Protein AF-A0A2K3JQ70-F1 (afdb_monomer_lite)

Secondary structure (DSSP, 8-state):
-----PPPP--THHHHHHHHHHHHHHHHHHHHHHS-----GGGGTT-EEES--TTTS-TT-----EE----SEETTEE--PPPEEE-HHHHHHHHHHHHHHHHS---EE--TT---TT--EES-HHHHS-----EEEBPTTSSBPHHHHHHHHHHHHHHHHS--S----TT--S----TTS--HHHHHH----------PPPP---HHHHHHHHHHTT-SS----TTS-HHHHHHHHHHHHHHHHHHHH--

Radius of gyration: 39.15 Å; chains: 1; bounding box: 96×118×85 Å

Structure (mmCIF, N/CA/C/O backbone):
data_AF-A0A2K3JQ70-F1
#
_entry.id   AF-A0A2K3JQ70-F1
#
loop_
_atom_site.group_PDB
_atom_site.id
_atom_site.type_symbol
_atom_site.label_atom_id
_atom_site.label_alt_id
_atom_site.label_comp_id
_atom_site.label_asym_id
_atom_site.label_entity_id
_atom_site.label_seq_id
_atom_site.pdbx_PDB_ins_code
_atom_site.Cartn_x
_atom_site.Cartn_y
_atom_site.Cartn_z
_atom_site.occupancy
_atom_site.B_iso_or_equiv
_atom_site.auth_seq_id
_atom_site.auth_comp_id
_atom_site.auth_asym_id
_atom_site.auth_atom_id
_atom_site.pdbx_PDB_model_num
ATOM 1 N N . MET A 1 1 ? 48.571 -71.371 7.520 1.00 39.00 1 MET A N 1
ATOM 2 C CA . MET A 1 1 ? 47.401 -70.613 8.018 1.00 39.00 1 MET A CA 1
ATOM 3 C C . MET A 1 1 ? 47.780 -69.135 8.059 1.00 39.00 1 MET A C 1
ATOM 5 O O . MET A 1 1 ? 48.687 -68.791 8.800 1.00 39.00 1 MET A O 1
ATOM 9 N N . LYS A 1 2 ? 47.193 -68.281 7.210 1.00 41.62 2 LYS A N 1
ATOM 10 C CA . LYS A 1 2 ? 47.457 -66.829 7.187 1.00 41.62 2 LYS A CA 1
ATOM 11 C C . LYS A 1 2 ? 46.139 -66.107 7.478 1.00 41.62 2 LYS A C 1
ATOM 13 O O . LYS A 1 2 ? 45.192 -66.273 6.720 1.00 41.62 2 LYS A O 1
ATOM 18 N N . GLN A 1 3 ? 46.067 -65.371 8.586 1.00 44.81 3 GLN A N 1
ATOM 19 C CA . GLN A 1 3 ? 44.907 -64.547 8.933 1.00 44.81 3 GLN A CA 1
ATOM 20 C C . GLN A 1 3 ? 45.034 -63.174 8.263 1.00 44.81 3 GLN A C 1
ATOM 22 O O . GLN A 1 3 ? 46.013 -62.463 8.478 1.00 44.81 3 GLN A O 1
ATOM 27 N N . THR A 1 4 ? 44.048 -62.795 7.452 1.00 45.81 4 THR A N 1
ATOM 28 C CA . THR A 1 4 ? 43.927 -61.453 6.867 1.00 45.81 4 THR A CA 1
ATOM 29 C C . THR A 1 4 ? 42.988 -60.604 7.720 1.00 45.81 4 THR A C 1
ATOM 31 O O . THR A 1 4 ? 41.808 -60.913 7.862 1.00 45.81 4 THR A O 1
ATOM 34 N N . ARG A 1 5 ? 43.525 -59.526 8.295 1.00 47.47 5 ARG A N 1
ATOM 35 C CA . ARG A 1 5 ? 42.822 -58.558 9.147 1.00 47.47 5 ARG A CA 1
ATOM 36 C C . ARG A 1 5 ? 42.141 -57.510 8.255 1.00 47.47 5 ARG A C 1
ATOM 38 O O . ARG A 1 5 ? 42.822 -56.697 7.637 1.00 47.47 5 ARG A O 1
ATOM 45 N N . THR A 1 6 ? 40.813 -57.526 8.156 1.00 44.97 6 THR A N 1
ATOM 46 C CA . THR A 1 6 ? 40.045 -56.530 7.389 1.00 44.97 6 THR A CA 1
ATOM 47 C C . THR A 1 6 ? 39.917 -55.219 8.172 1.00 44.97 6 THR A C 1
ATOM 49 O O . THR A 1 6 ? 39.423 -55.205 9.301 1.00 44.97 6 THR A O 1
ATOM 52 N N . LYS A 1 7 ? 40.376 -54.111 7.571 1.00 52.94 7 LYS A N 1
ATOM 53 C CA . LYS A 1 7 ? 40.238 -52.735 8.077 1.00 52.94 7 LYS A CA 1
ATOM 54 C C . LYS A 1 7 ? 38.758 -52.339 8.157 1.00 52.94 7 LYS A C 1
ATOM 56 O O . LYS A 1 7 ? 38.050 -52.372 7.155 1.00 52.94 7 LYS A O 1
ATOM 61 N N . LYS A 1 8 ? 38.322 -51.934 9.350 1.00 49.97 8 LYS A N 1
ATOM 62 C CA . LYS A 1 8 ? 37.013 -51.328 9.629 1.00 49.97 8 LYS A CA 1
ATOM 63 C C . LYS A 1 8 ? 37.013 -49.904 9.049 1.00 49.97 8 LYS A C 1
ATOM 65 O O . LYS A 1 8 ? 37.872 -49.108 9.416 1.00 49.97 8 LYS A O 1
ATOM 70 N N . GLN A 1 9 ? 36.112 -49.617 8.111 1.00 50.56 9 GLN A N 1
ATOM 71 C CA . GLN A 1 9 ? 35.932 -48.287 7.516 1.00 50.56 9 GLN A CA 1
ATOM 72 C C . GLN A 1 9 ? 35.334 -47.336 8.564 1.00 50.56 9 GLN A C 1
ATOM 74 O O . GLN A 1 9 ? 34.314 -47.651 9.179 1.00 50.56 9 GLN A O 1
ATOM 79 N N . SER A 1 10 ? 35.997 -46.206 8.801 1.00 53.66 10 SER A N 1
ATOM 80 C CA . SER A 1 10 ? 35.610 -45.190 9.779 1.00 53.66 10 SER A CA 1
ATOM 81 C C . SER A 1 10 ? 34.563 -44.221 9.213 1.00 53.66 10 SER A C 1
ATOM 83 O O . SER A 1 10 ? 34.875 -43.364 8.396 1.00 53.66 10 SER A O 1
ATOM 85 N N . GLU A 1 11 ? 33.347 -44.389 9.723 1.00 54.50 11 GLU A N 1
ATOM 86 C CA . GLU A 1 11 ? 32.387 -43.380 10.200 1.00 54.50 11 GLU A CA 1
ATOM 87 C C . GLU A 1 11 ? 31.743 -42.317 9.263 1.00 54.50 11 GLU A C 1
ATOM 89 O O . GLU A 1 11 ? 32.431 -41.515 8.627 1.00 54.50 11 GLU A O 1
ATOM 94 N N . PRO A 1 12 ? 30.394 -42.172 9.320 1.00 56.28 12 PRO A N 1
ATOM 95 C CA . PRO A 1 12 ? 29.611 -41.126 8.641 1.00 56.28 12 PRO A CA 1
ATOM 96 C C . PRO A 1 12 ? 29.759 -39.714 9.250 1.00 56.28 12 PRO A C 1
ATOM 98 O O . PRO A 1 12 ? 29.341 -38.733 8.633 1.00 56.28 12 PRO A O 1
ATOM 101 N N . ALA A 1 13 ? 30.373 -39.580 10.431 1.00 52.75 13 ALA A N 1
ATOM 102 C CA . ALA A 1 13 ? 30.595 -38.296 11.108 1.00 52.75 13 ALA A CA 1
ATOM 103 C C . ALA A 1 13 ? 31.584 -37.377 10.354 1.00 52.75 13 ALA A C 1
ATOM 105 O O . ALA A 1 13 ? 31.462 -36.147 10.380 1.00 52.75 13 ALA A O 1
ATOM 106 N N . SER A 1 14 ? 32.528 -37.970 9.616 1.00 61.78 14 SER A N 1
ATOM 107 C CA . SER A 1 14 ? 33.482 -37.246 8.764 1.00 61.78 14 SER A CA 1
ATOM 108 C C . SER A 1 14 ? 32.787 -36.539 7.589 1.00 61.78 14 SER A C 1
ATOM 110 O O . SER A 1 14 ? 33.089 -35.388 7.276 1.00 61.78 14 SER A O 1
ATOM 112 N N . ASN A 1 15 ? 31.770 -37.174 7.002 1.00 66.06 15 ASN A N 1
ATOM 113 C CA . ASN A 1 15 ? 31.002 -36.594 5.903 1.00 66.06 15 ASN A CA 1
ATOM 114 C C . ASN A 1 15 ? 30.105 -35.444 6.377 1.00 66.06 15 ASN A C 1
ATOM 116 O O . ASN A 1 15 ? 30.094 -34.388 5.744 1.00 66.06 15 ASN A O 1
ATOM 120 N N . ILE A 1 16 ? 29.419 -35.599 7.515 1.00 68.81 16 ILE A N 1
ATOM 121 C CA . ILE A 1 16 ? 28.544 -34.552 8.072 1.00 68.81 16 ILE A CA 1
ATOM 122 C C . ILE A 1 16 ? 29.363 -33.308 8.448 1.00 68.81 16 ILE A C 1
ATOM 124 O O . ILE A 1 16 ? 29.000 -32.193 8.076 1.00 68.81 16 ILE A O 1
ATOM 128 N N . SER A 1 17 ? 30.509 -33.486 9.111 1.00 69.69 17 SER A N 1
ATOM 129 C CA . SER A 1 17 ? 31.401 -32.368 9.453 1.00 69.69 17 SER A CA 1
ATOM 130 C C . SER A 1 17 ? 31.968 -31.664 8.214 1.00 69.69 17 SER A C 1
ATOM 132 O O . SER A 1 17 ? 32.034 -30.434 8.181 1.00 69.69 17 SER A O 1
ATOM 134 N N . SER A 1 18 ? 32.304 -32.409 7.155 1.00 75.19 18 SER A N 1
ATOM 135 C CA . SER A 1 18 ? 32.752 -31.817 5.889 1.00 75.19 18 SER A CA 1
ATOM 136 C C . SER A 1 18 ? 31.661 -30.985 5.196 1.00 75.19 18 SER A C 1
ATOM 138 O O . SER A 1 18 ? 31.967 -29.944 4.611 1.00 75.19 18 SER A O 1
ATOM 140 N N . LEU A 1 19 ? 30.392 -31.398 5.309 1.00 73.62 19 LEU A N 1
ATOM 141 C CA . LEU A 1 19 ? 29.246 -30.681 4.753 1.00 73.62 19 LEU A CA 1
ATOM 142 C C . LEU A 1 19 ? 28.977 -29.383 5.525 1.00 73.62 19 LEU A C 1
ATOM 144 O O . LEU A 1 19 ? 28.842 -28.329 4.913 1.00 73.62 19 LEU A O 1
ATOM 148 N N . VAL A 1 20 ? 29.002 -29.433 6.861 1.00 79.88 20 VAL A N 1
ATOM 149 C CA . VAL A 1 20 ? 28.828 -28.253 7.729 1.00 79.88 20 VAL A CA 1
ATOM 150 C C . VAL A 1 20 ? 29.928 -27.216 7.488 1.00 79.88 20 VAL A C 1
ATOM 152 O O . VAL A 1 20 ? 29.650 -26.022 7.383 1.00 79.88 20 VAL A O 1
ATOM 155 N N . ASN A 1 21 ? 31.176 -27.664 7.328 1.00 77.62 21 ASN A N 1
ATOM 156 C CA . ASN A 1 21 ? 32.295 -26.772 7.031 1.00 77.62 21 ASN A CA 1
ATOM 157 C C . ASN A 1 21 ? 32.199 -26.161 5.623 1.00 77.62 21 ASN A C 1
ATOM 159 O O . ASN A 1 21 ? 32.554 -24.996 5.441 1.00 77.62 21 ASN A O 1
ATOM 163 N N . LYS A 1 22 ? 31.688 -26.908 4.632 1.00 78.25 22 LYS A N 1
ATOM 164 C CA . LYS A 1 22 ? 31.389 -26.36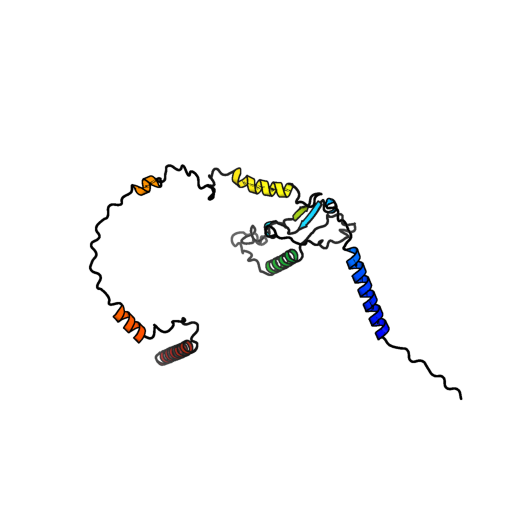5 3.296 1.00 78.25 22 LYS A CA 1
ATOM 165 C C . LYS A 1 22 ? 30.283 -25.313 3.347 1.00 78.25 22 LYS A C 1
ATOM 167 O O . LYS A 1 22 ? 30.472 -24.243 2.777 1.00 78.25 22 LYS A O 1
ATOM 172 N N . SER A 1 23 ? 29.188 -25.568 4.064 1.00 73.69 23 SER A N 1
ATOM 173 C CA . SER A 1 23 ? 28.090 -24.604 4.212 1.00 73.69 23 SER A CA 1
ATOM 174 C C . SER A 1 23 ? 28.553 -23.312 4.883 1.00 73.69 23 SER A C 1
ATOM 176 O O . SER A 1 23 ? 28.303 -22.233 4.354 1.00 73.69 23 SER A O 1
ATOM 178 N N . ARG A 1 24 ? 29.335 -23.410 5.968 1.00 76.69 24 ARG A N 1
ATOM 179 C CA . ARG A 1 24 ? 29.904 -22.237 6.655 1.00 76.69 24 ARG A CA 1
ATOM 180 C C . ARG A 1 24 ? 30.849 -21.432 5.756 1.00 76.69 24 ARG A C 1
ATOM 182 O O . ARG A 1 24 ? 30.900 -20.211 5.837 1.00 76.69 24 ARG A O 1
ATOM 189 N N . LYS A 1 25 ? 31.596 -22.103 4.873 1.00 75.00 25 LYS A N 1
ATOM 190 C CA . LYS A 1 25 ? 32.482 -21.429 3.915 1.00 75.00 25 LYS A CA 1
ATOM 191 C C . LYS A 1 25 ? 31.702 -20.670 2.837 1.00 75.00 25 LYS A C 1
ATOM 193 O O . LYS A 1 25 ? 32.123 -19.582 2.467 1.00 75.00 25 LYS A O 1
ATOM 198 N N . ILE A 1 26 ? 30.574 -21.214 2.378 1.00 64.56 26 ILE A N 1
ATOM 199 C CA . ILE A 1 26 ? 29.680 -20.545 1.418 1.00 64.56 26 ILE A CA 1
ATOM 200 C C . ILE A 1 26 ? 28.985 -19.346 2.075 1.00 64.56 26 ILE A C 1
ATOM 202 O O . ILE A 1 26 ? 28.887 -18.289 1.461 1.00 64.56 26 ILE A O 1
ATOM 206 N N . GLU A 1 27 ? 28.551 -19.482 3.329 1.00 60.25 27 GLU A N 1
ATOM 207 C CA . GLU A 1 27 ? 27.954 -18.391 4.105 1.00 60.25 27 GLU A CA 1
ATOM 208 C C . GLU A 1 27 ? 28.944 -17.236 4.307 1.00 60.25 27 GLU A C 1
ATOM 210 O O . GLU A 1 27 ? 28.646 -16.108 3.932 1.00 60.25 27 GLU A O 1
ATOM 215 N N . ASN A 1 28 ? 30.170 -17.519 4.757 1.00 61.03 28 ASN A N 1
ATOM 216 C CA . ASN A 1 28 ? 31.203 -16.489 4.920 1.00 61.03 28 ASN A CA 1
ATOM 217 C C . ASN A 1 28 ? 31.593 -15.818 3.591 1.00 61.03 28 ASN A C 1
ATOM 219 O O . ASN A 1 28 ? 31.903 -14.631 3.566 1.00 61.03 28 ASN A O 1
ATOM 223 N N . GLN A 1 29 ? 31.570 -16.559 2.478 1.00 56.00 29 GLN A N 1
ATOM 224 C CA . GLN A 1 29 ? 31.845 -16.001 1.152 1.00 56.00 29 GLN A CA 1
ATOM 225 C C . GLN A 1 29 ? 30.698 -15.110 0.648 1.00 56.00 29 GLN A C 1
ATOM 227 O O . GLN A 1 29 ? 30.957 -14.147 -0.066 1.00 56.00 29 GLN A O 1
ATOM 232 N N . ARG A 1 30 ? 29.449 -15.382 1.058 1.00 56.69 30 ARG A N 1
ATOM 233 C CA . ARG A 1 30 ? 28.303 -14.490 0.823 1.00 56.69 30 ARG A CA 1
ATOM 234 C C . ARG A 1 30 ? 28.370 -13.236 1.690 1.00 56.69 30 ARG A C 1
ATOM 236 O O . ARG A 1 30 ? 28.134 -12.159 1.166 1.00 56.69 30 ARG A O 1
ATOM 243 N N . VAL A 1 31 ? 28.746 -13.357 2.965 1.00 56.91 31 VAL A N 1
ATOM 244 C CA . VAL A 1 31 ? 28.903 -12.200 3.869 1.00 56.91 31 VAL A CA 1
ATOM 245 C C . VAL A 1 31 ? 29.983 -11.239 3.353 1.00 56.91 31 VAL A C 1
ATOM 247 O O . VAL A 1 31 ? 29.759 -10.037 3.322 1.00 56.91 31 VAL A O 1
ATOM 250 N N . LEU A 1 32 ? 31.107 -11.754 2.842 1.00 48.81 32 LEU A N 1
ATOM 251 C CA . LEU A 1 32 ? 32.178 -10.926 2.265 1.00 48.81 32 LEU A CA 1
ATOM 252 C C . LEU A 1 32 ? 31.845 -10.317 0.892 1.00 48.81 32 LEU A C 1
ATOM 254 O O . LEU A 1 32 ? 32.476 -9.343 0.498 1.00 48.81 32 LEU A O 1
ATOM 258 N N . ALA A 1 33 ? 30.877 -10.869 0.155 1.00 47.28 33 ALA A N 1
ATOM 259 C CA . ALA A 1 33 ? 30.424 -10.300 -1.117 1.00 47.28 33 ALA A CA 1
ATOM 260 C C . ALA A 1 33 ? 29.383 -9.176 -0.940 1.00 47.28 33 ALA A C 1
ATOM 262 O O . ALA A 1 33 ? 29.068 -8.494 -1.909 1.00 47.28 33 ALA A O 1
ATOM 263 N N . VAL A 1 34 ? 28.853 -8.985 0.274 1.00 46.72 34 VAL A N 1
ATOM 264 C CA . VAL A 1 34 ? 27.844 -7.957 0.591 1.00 46.72 34 VAL A CA 1
ATOM 265 C C . VAL A 1 34 ? 28.479 -6.631 1.037 1.00 46.72 34 VAL A C 1
ATOM 267 O O . VAL A 1 34 ? 27.826 -5.597 0.977 1.00 46.72 34 VAL A O 1
ATOM 270 N N . GLU A 1 35 ? 29.761 -6.609 1.415 1.00 40.78 35 GLU A N 1
ATOM 271 C CA . GLU A 1 35 ? 30.433 -5.394 1.917 1.00 40.78 35 GLU A CA 1
ATOM 272 C C . GLU A 1 35 ? 31.145 -4.550 0.837 1.00 40.78 35 GLU A C 1
ATOM 274 O O . GLU A 1 35 ? 31.937 -3.673 1.172 1.00 40.78 35 GLU A O 1
ATOM 279 N N . GLY A 1 36 ? 30.904 -4.793 -0.459 1.00 41.88 36 GLY A N 1
ATOM 280 C CA . GLY A 1 36 ? 31.734 -4.203 -1.521 1.00 41.88 36 GLY A CA 1
ATOM 281 C C . GLY A 1 36 ? 31.063 -3.902 -2.858 1.00 41.88 36 GLY A C 1
ATOM 282 O O . GLY A 1 36 ? 31.769 -3.815 -3.861 1.00 41.88 36 GLY A O 1
ATOM 283 N N . SER A 1 37 ? 29.741 -3.752 -2.918 1.00 45.94 37 SER A N 1
ATOM 284 C CA . SER A 1 37 ? 29.104 -3.114 -4.072 1.00 45.94 37 SER A CA 1
ATOM 285 C C . SER A 1 37 ? 28.773 -1.673 -3.722 1.00 45.94 37 SER A C 1
ATOM 287 O O . SER A 1 37 ? 27.793 -1.401 -3.032 1.00 45.94 37 SER A O 1
ATOM 289 N N . ASP A 1 38 ? 29.589 -0.750 -4.234 1.00 45.78 38 ASP A N 1
ATOM 290 C CA . ASP A 1 38 ? 29.196 0.642 -4.427 1.00 45.78 38 ASP A CA 1
ATOM 291 C C . ASP A 1 38 ? 27.991 0.635 -5.377 1.00 45.78 38 ASP A C 1
ATOM 293 O O . ASP A 1 38 ? 28.125 0.729 -6.598 1.00 45.78 38 ASP A O 1
ATOM 297 N N . HIS A 1 39 ? 26.795 0.420 -4.832 1.00 53.75 39 HIS A N 1
ATOM 298 C CA . HIS A 1 39 ? 25.554 0.602 -5.559 1.00 53.75 39 HIS A CA 1
ATOM 299 C C . HIS A 1 39 ? 25.455 2.093 -5.847 1.00 53.75 39 HIS A C 1
ATOM 301 O O . HIS A 1 39 ? 24.944 2.856 -5.035 1.00 53.75 39 HIS A O 1
ATOM 307 N N . THR A 1 40 ? 26.025 2.535 -6.968 1.00 55.66 40 THR A N 1
ATOM 308 C CA . THR A 1 40 ? 25.898 3.929 -7.374 1.00 55.66 40 THR A CA 1
ATOM 309 C C . THR A 1 40 ? 24.409 4.213 -7.529 1.00 55.66 40 THR A C 1
ATOM 311 O O . THR A 1 40 ? 23.730 3.475 -8.248 1.00 55.66 40 THR A O 1
ATOM 314 N N . ASP A 1 41 ? 23.913 5.259 -6.864 1.00 60.03 41 ASP A N 1
ATOM 315 C CA . ASP A 1 41 ? 22.488 5.636 -6.773 1.00 60.03 41 ASP A CA 1
ATOM 316 C C . ASP A 1 41 ? 21.771 5.726 -8.140 1.00 60.03 41 ASP A C 1
ATOM 318 O O . ASP A 1 41 ? 20.544 5.714 -8.224 1.00 60.03 41 ASP A O 1
ATOM 322 N N . HIS A 1 42 ? 22.544 5.759 -9.227 1.00 62.53 42 HIS A N 1
ATOM 323 C CA . HIS A 1 42 ? 22.110 5.745 -10.619 1.00 62.53 42 HIS A CA 1
ATOM 324 C C . HIS A 1 42 ? 21.418 4.454 -11.079 1.00 62.53 42 HIS A C 1
ATOM 326 O O . HIS A 1 42 ? 20.716 4.480 -12.087 1.00 62.53 42 HIS A O 1
ATOM 332 N N . HIS A 1 43 ? 21.577 3.330 -10.374 1.00 75.19 43 HIS A N 1
ATOM 333 C CA . HIS A 1 43 ? 20.989 2.050 -10.795 1.00 75.19 43 HIS A CA 1
ATOM 334 C C . HIS A 1 43 ? 19.506 1.879 -10.439 1.00 75.19 43 HIS A C 1
ATOM 336 O O . HIS A 1 43 ? 18.892 0.913 -10.879 1.00 75.19 43 HIS A O 1
ATOM 342 N N . LEU A 1 44 ? 18.925 2.794 -9.659 1.00 82.38 44 LEU A N 1
ATOM 343 C CA . LEU A 1 44 ? 17.527 2.708 -9.217 1.00 82.38 44 LEU A CA 1
ATOM 344 C C . LEU A 1 44 ? 16.571 3.570 -10.056 1.00 82.38 44 LEU A C 1
ATOM 346 O O . LEU A 1 44 ? 15.378 3.630 -9.759 1.00 82.38 44 LEU A O 1
ATOM 350 N N . ALA A 1 45 ? 17.081 4.231 -11.099 1.00 81.94 45 ALA A N 1
ATOM 351 C CA . ALA A 1 45 ? 16.281 5.052 -11.996 1.00 81.94 45 ALA A CA 1
ATOM 352 C C . ALA A 1 45 ? 15.159 4.226 -12.646 1.00 81.94 45 ALA A C 1
ATOM 354 O O . ALA A 1 45 ? 15.404 3.169 -13.221 1.00 81.94 45 ALA A O 1
ATOM 355 N N . GLY A 1 46 ? 13.925 4.718 -12.576 1.00 81.88 46 GLY A N 1
ATOM 356 C CA . GLY A 1 46 ? 12.750 4.089 -13.175 1.00 81.88 46 GLY A CA 1
ATOM 357 C C . GLY A 1 46 ? 12.102 2.993 -12.327 1.00 81.88 46 GLY A C 1
ATOM 358 O O . GLY A 1 46 ? 10.927 2.705 -12.550 1.00 81.88 46 GLY A O 1
ATOM 359 N N . VAL A 1 47 ? 12.799 2.437 -11.328 1.00 87.69 47 VAL A N 1
ATOM 360 C CA . VAL A 1 47 ? 12.288 1.360 -10.463 1.00 87.69 47 VAL A CA 1
ATOM 361 C C . VAL A 1 47 ? 11.001 1.798 -9.758 1.00 87.69 47 VAL A C 1
ATOM 363 O O . VAL A 1 47 ? 10.897 2.915 -9.235 1.00 87.69 47 VAL A O 1
ATOM 366 N N . LYS A 1 48 ? 9.998 0.915 -9.742 1.00 89.06 48 LYS A N 1
ATOM 367 C CA . LYS A 1 48 ? 8.685 1.195 -9.144 1.00 89.06 48 LYS A CA 1
ATOM 368 C C . LYS A 1 48 ? 8.637 0.706 -7.703 1.00 89.06 48 LYS A C 1
ATOM 370 O O . LYS A 1 48 ? 8.675 -0.489 -7.445 1.00 89.06 48 LYS A O 1
ATOM 375 N N . VAL A 1 49 ? 8.468 1.612 -6.752 1.00 87.56 49 VAL A N 1
ATOM 376 C CA . VAL A 1 49 ? 8.193 1.292 -5.352 1.00 87.56 49 VAL A CA 1
ATOM 377 C C . VAL A 1 49 ? 6.693 1.085 -5.167 1.00 87.56 49 VAL A C 1
ATOM 379 O O . VAL A 1 49 ? 5.886 2.014 -5.246 1.00 87.56 49 VAL A O 1
ATOM 382 N N . LEU A 1 50 ? 6.310 -0.155 -4.900 1.00 86.06 50 LEU A N 1
ATOM 383 C CA . LEU A 1 50 ? 4.962 -0.535 -4.522 1.00 86.06 50 LEU A CA 1
ATOM 384 C C . LEU A 1 50 ? 4.722 -0.255 -3.050 1.00 86.06 50 LEU A C 1
ATOM 386 O O . LEU A 1 50 ? 5.565 -0.510 -2.192 1.00 86.06 50 LEU A O 1
ATOM 390 N N . HIS A 1 51 ? 3.508 0.205 -2.751 1.00 77.94 51 HIS A N 1
ATOM 391 C CA . HIS A 1 51 ? 3.003 0.317 -1.382 1.00 77.94 51 HIS A CA 1
ATOM 392 C C . HIS A 1 51 ? 3.778 1.295 -0.485 1.00 77.94 51 HIS A C 1
ATOM 394 O O . HIS A 1 51 ? 3.411 1.445 0.678 1.00 77.94 51 HIS A O 1
ATOM 400 N N . GLY A 1 52 ? 4.777 1.985 -1.033 1.00 64.44 52 GLY A N 1
ATOM 401 C CA . GLY A 1 52 ? 5.533 3.057 -0.396 1.00 64.44 52 GLY A CA 1
ATOM 402 C C . GLY A 1 52 ? 4.825 4.406 -0.446 1.00 64.44 52 GLY A C 1
ATOM 403 O O . GLY A 1 52 ? 5.496 5.430 -0.389 1.00 64.44 52 GLY A O 1
ATOM 404 N N . GLY A 1 53 ? 3.491 4.422 -0.576 1.00 63.34 53 GLY A N 1
ATOM 405 C CA . GLY A 1 53 ? 2.717 5.643 -0.375 1.00 63.34 53 GLY A CA 1
ATOM 406 C C . GLY A 1 53 ? 3.099 6.261 0.971 1.00 63.34 53 GLY A C 1
ATOM 407 O O . GLY A 1 53 ? 3.224 5.544 1.970 1.00 63.34 53 GLY A O 1
ATOM 408 N N . LEU A 1 54 ? 3.306 7.579 0.981 1.00 61.09 54 LEU A N 1
ATOM 409 C CA . LEU A 1 54 ? 3.823 8.333 2.132 1.00 61.09 54 LEU A CA 1
ATOM 410 C C . LEU A 1 54 ? 3.005 8.127 3.416 1.00 61.09 54 LEU A C 1
ATOM 412 O O . LEU A 1 54 ? 3.520 8.313 4.508 1.00 61.09 54 LEU A O 1
ATOM 416 N N . ASP A 1 55 ? 1.749 7.704 3.288 1.00 64.25 55 ASP A N 1
ATOM 417 C CA . ASP A 1 55 ? 0.820 7.479 4.396 1.00 64.25 55 ASP A CA 1
ATOM 418 C C . ASP A 1 55 ? 1.234 6.327 5.333 1.00 64.25 55 ASP A C 1
ATOM 420 O O . ASP A 1 55 ? 0.953 6.352 6.529 1.00 64.25 55 ASP A O 1
ATOM 424 N N . LYS A 1 56 ? 1.925 5.299 4.816 1.00 68.38 56 LYS A N 1
ATOM 425 C CA . LYS A 1 56 ? 2.315 4.125 5.624 1.00 68.38 56 LYS A CA 1
ATOM 426 C C . LYS A 1 56 ? 3.697 4.238 6.255 1.00 68.38 56 LYS A C 1
ATOM 428 O O . LYS A 1 56 ? 3.993 3.497 7.192 1.00 68.38 56 LYS A O 1
ATOM 433 N N . VAL A 1 57 ? 4.545 5.120 5.738 1.00 68.06 57 VAL A N 1
ATOM 434 C CA . VAL A 1 57 ? 5.884 5.347 6.280 1.00 68.06 57 VAL A CA 1
ATOM 435 C C . VAL A 1 57 ? 5.795 6.554 7.198 1.00 68.06 57 VAL A C 1
ATOM 437 O O . VAL A 1 57 ? 5.624 7.675 6.734 1.00 68.06 57 VAL A O 1
ATOM 440 N N . ALA A 1 58 ? 5.884 6.323 8.509 1.00 66.00 58 ALA A N 1
ATOM 441 C CA . ALA A 1 58 ? 5.923 7.416 9.474 1.00 66.00 58 ALA A CA 1
ATOM 442 C C . ALA A 1 58 ? 7.065 8.383 9.116 1.00 66.00 58 ALA A C 1
ATOM 444 O O . ALA A 1 58 ? 8.186 7.945 8.847 1.00 66.00 58 ALA A O 1
ATOM 445 N N . GLU A 1 59 ? 6.772 9.685 9.103 1.00 69.81 59 GLU A N 1
ATOM 446 C CA . GLU A 1 59 ? 7.738 10.735 8.776 1.00 69.81 59 GLU A CA 1
ATOM 447 C C . GLU A 1 59 ? 9.010 10.574 9.631 1.00 69.81 59 GLU A C 1
ATOM 449 O O . GLU A 1 59 ? 8.956 10.580 10.861 1.00 69.81 59 GLU A O 1
ATOM 454 N N . GLY A 1 60 ? 1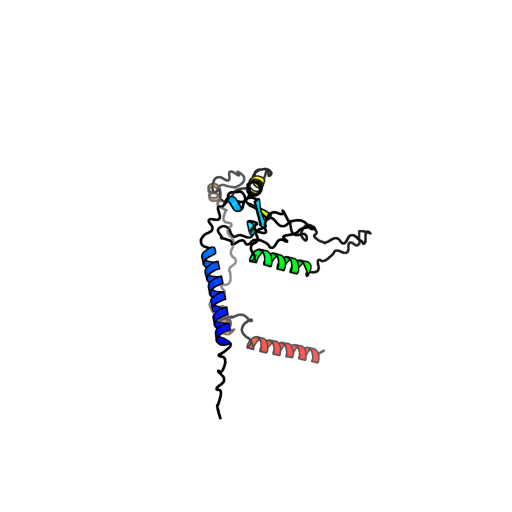0.157 10.367 8.974 1.00 70.88 60 GLY A N 1
ATOM 455 C CA . GLY A 1 60 ? 11.451 10.133 9.628 1.00 70.88 60 GLY A CA 1
ATOM 456 C C . GLY A 1 60 ? 11.817 8.665 9.898 1.00 70.88 60 GLY A C 1
ATOM 457 O O . GLY A 1 60 ? 12.898 8.403 10.425 1.00 70.88 60 GLY A O 1
ATOM 458 N N . GLY A 1 61 ? 10.968 7.701 9.532 1.00 75.19 61 GLY A N 1
ATOM 459 C CA . GLY A 1 61 ? 11.282 6.273 9.596 1.00 75.19 61 GLY A CA 1
ATOM 460 C C . GLY A 1 61 ? 12.075 5.787 8.381 1.00 75.19 61 GLY A C 1
ATOM 461 O O . GLY A 1 61 ? 11.712 6.066 7.240 1.00 75.19 61 GLY A O 1
ATOM 462 N N . THR A 1 62 ? 13.142 5.018 8.611 1.00 81.19 62 THR A N 1
ATOM 463 C CA . THR A 1 62 ? 13.834 4.281 7.546 1.00 81.19 62 THR A CA 1
ATOM 464 C C . THR A 1 62 ? 13.173 2.920 7.347 1.00 81.19 62 THR A C 1
ATOM 466 O O . THR A 1 62 ? 12.917 2.188 8.302 1.00 81.19 62 THR A O 1
ATOM 469 N N . VAL A 1 63 ? 12.877 2.575 6.094 1.00 83.19 63 VAL A N 1
ATOM 470 C CA . VAL A 1 63 ? 12.196 1.329 5.730 1.00 83.19 63 VAL A CA 1
ATOM 471 C C . VAL A 1 63 ? 13.034 0.593 4.696 1.00 83.19 63 VAL A C 1
ATOM 473 O O . VAL A 1 63 ? 13.450 1.177 3.699 1.00 83.19 63 VAL A O 1
ATOM 476 N N . VAL A 1 64 ? 13.280 -0.694 4.936 1.00 88.12 64 VAL A N 1
ATOM 477 C CA . VAL A 1 64 ? 13.999 -1.557 3.994 1.00 88.12 64 VAL A CA 1
ATOM 478 C C . VAL A 1 64 ? 13.019 -2.074 2.946 1.00 88.12 64 VAL A C 1
ATOM 480 O O . VAL A 1 64 ? 11.956 -2.599 3.282 1.00 88.12 64 VAL A O 1
ATOM 483 N N . LEU A 1 65 ? 13.387 -1.922 1.677 1.00 88.31 65 LEU A N 1
ATOM 484 C CA . LEU A 1 65 ? 12.631 -2.423 0.535 1.00 88.31 65 LEU A CA 1
ATOM 485 C C . LEU A 1 65 ? 13.354 -3.617 -0.086 1.00 88.31 65 LEU A C 1
ATOM 487 O O . LEU A 1 65 ? 14.582 -3.672 -0.114 1.00 88.31 65 LEU A O 1
ATOM 491 N N . THR A 1 66 ? 12.576 -4.560 -0.600 1.00 90.31 66 THR A N 1
ATOM 492 C CA . THR A 1 66 ? 13.054 -5.763 -1.287 1.00 90.31 66 THR A CA 1
ATOM 493 C C . THR A 1 66 ? 12.464 -5.830 -2.688 1.00 90.31 66 THR A C 1
ATOM 495 O O . THR A 1 66 ? 11.365 -5.332 -2.911 1.00 90.31 66 THR A O 1
ATOM 498 N N . ILE A 1 67 ? 13.173 -6.443 -3.634 1.00 91.44 67 ILE A N 1
ATOM 499 C CA . ILE A 1 67 ? 12.645 -6.675 -4.986 1.00 91.44 67 ILE A CA 1
ATOM 500 C C . ILE A 1 67 ? 11.452 -7.632 -4.895 1.00 91.44 67 ILE A C 1
ATOM 502 O O . ILE A 1 67 ? 11.511 -8.637 -4.186 1.00 91.44 67 ILE A O 1
ATOM 506 N N . LYS A 1 68 ? 10.363 -7.301 -5.587 1.00 91.31 68 LYS A N 1
ATOM 507 C CA . LYS A 1 68 ? 9.172 -8.141 -5.694 1.00 91.31 68 LYS A CA 1
ATOM 508 C C . LYS A 1 68 ? 9.413 -9.251 -6.711 1.00 91.31 68 LYS A C 1
ATOM 510 O O . LYS A 1 68 ? 9.925 -9.003 -7.796 1.00 91.31 68 LYS A O 1
ATOM 515 N N . ASP A 1 69 ? 8.962 -10.458 -6.389 1.00 92.12 69 ASP A N 1
ATOM 516 C CA . ASP A 1 69 ? 9.044 -11.594 -7.305 1.00 92.12 69 ASP A CA 1
ATOM 517 C C . ASP A 1 69 ? 8.221 -11.329 -8.581 1.00 92.12 69 ASP A C 1
ATOM 519 O O . ASP A 1 69 ? 6.989 -11.240 -8.538 1.00 92.12 69 ASP A O 1
ATOM 523 N N . GLN A 1 70 ? 8.908 -11.221 -9.720 1.00 90.38 70 GLN A N 1
ATOM 524 C CA . GLN A 1 70 ? 8.316 -11.136 -11.057 1.00 90.38 70 GLN A CA 1
ATOM 525 C C . GLN A 1 70 ? 8.727 -12.357 -11.894 1.00 90.38 70 GLN A C 1
ATOM 527 O O . GLN A 1 70 ? 9.851 -12.853 -11.764 1.00 90.38 70 GLN A O 1
ATOM 532 N N . PRO A 1 71 ? 7.831 -12.881 -12.750 1.00 92.31 71 PRO A N 1
ATOM 533 C CA . PRO A 1 71 ? 8.200 -13.937 -13.678 1.00 92.31 71 PRO A CA 1
ATOM 534 C C . PRO A 1 71 ? 9.189 -13.391 -14.714 1.00 92.31 71 PRO A C 1
ATOM 536 O O . PRO A 1 71 ? 8.996 -12.302 -15.251 1.00 92.31 71 PRO A O 1
ATOM 539 N N . ILE A 1 72 ? 10.234 -14.169 -15.003 1.00 89.38 72 ILE A N 1
ATOM 540 C CA . ILE A 1 72 ? 11.279 -13.802 -15.976 1.00 89.38 72 ILE A CA 1
ATOM 541 C C . ILE A 1 72 ? 10.748 -13.882 -17.415 1.00 89.38 72 ILE A C 1
ATOM 543 O O . ILE A 1 72 ? 11.226 -13.167 -18.288 1.00 89.38 72 ILE A O 1
ATOM 547 N N . LEU A 1 73 ? 9.768 -14.756 -17.665 1.00 92.81 73 LEU A N 1
ATOM 548 C CA . LEU A 1 73 ? 9.080 -14.863 -18.949 1.00 92.81 73 LEU A CA 1
ATOM 549 C C . LEU A 1 73 ? 7.634 -14.395 -18.803 1.00 92.81 73 LEU A C 1
ATOM 551 O O . LEU A 1 73 ? 6.925 -14.853 -17.903 1.00 92.81 73 LEU A O 1
ATOM 555 N N . ALA A 1 74 ? 7.195 -13.562 -19.737 1.00 89.56 74 ALA A N 1
ATOM 556 C CA . ALA A 1 74 ? 5.803 -13.184 -19.931 1.00 89.56 74 ALA A CA 1
ATOM 557 C C . ALA A 1 74 ? 5.406 -13.548 -21.369 1.00 89.56 74 ALA A C 1
ATOM 559 O O . ALA A 1 74 ? 6.139 -13.264 -22.310 1.00 89.56 74 ALA A O 1
ATOM 560 N N . ASP A 1 75 ? 4.289 -14.260 -21.537 1.00 84.88 75 ASP A N 1
ATOM 561 C CA . ASP A 1 75 ? 3.729 -14.638 -22.847 1.00 84.88 75 ASP A CA 1
ATOM 562 C C . ASP A 1 75 ? 4.700 -15.326 -23.835 1.00 84.88 75 ASP A C 1
ATOM 564 O O . ASP A 1 75 ? 4.488 -15.331 -25.046 1.00 84.88 75 ASP A O 1
ATOM 568 N N . GLY A 1 76 ? 5.737 -15.987 -23.309 1.00 87.88 76 GLY A N 1
ATOM 569 C CA . GLY A 1 76 ? 6.719 -16.736 -24.098 1.00 87.88 76 GLY A CA 1
ATOM 570 C C . GLY A 1 76 ? 7.955 -15.942 -24.526 1.00 87.88 76 GLY A C 1
ATOM 571 O O . GLY A 1 76 ? 8.817 -16.525 -25.182 1.00 87.88 76 GLY A O 1
ATOM 572 N N . ASP A 1 77 ? 8.072 -14.676 -24.122 1.00 90.19 77 ASP A N 1
ATOM 573 C CA . ASP A 1 77 ? 9.269 -13.849 -24.299 1.00 90.19 77 ASP A CA 1
ATOM 574 C C . ASP A 1 77 ? 9.813 -13.358 -22.946 1.00 90.19 77 ASP A C 1
ATOM 576 O O . ASP A 1 77 ? 9.194 -13.567 -21.895 1.00 90.19 77 ASP A O 1
ATOM 580 N N . LEU A 1 78 ? 11.003 -12.753 -22.957 1.00 88.75 78 LEU A N 1
ATOM 581 C CA . LEU A 1 78 ? 11.587 -12.113 -21.786 1.00 88.75 78 LEU A CA 1
ATOM 582 C C . LEU A 1 78 ? 10.671 -11.000 -21.285 1.00 88.75 78 LEU A C 1
ATOM 584 O O . LEU A 1 78 ? 10.178 -10.169 -22.044 1.00 88.75 78 LEU A O 1
ATOM 588 N N . ASN A 1 79 ? 10.462 -10.994 -19.976 1.00 88.19 79 ASN A N 1
ATOM 589 C CA . ASN A 1 79 ? 9.728 -9.934 -19.329 1.00 88.19 79 ASN A CA 1
ATOM 590 C C . ASN A 1 79 ? 10.612 -8.679 -19.248 1.00 88.19 79 ASN A C 1
ATOM 592 O O . ASN A 1 79 ? 11.548 -8.630 -18.452 1.00 88.19 79 ASN A O 1
ATOM 596 N N . GLU A 1 80 ? 10.318 -7.686 -20.087 1.00 86.69 80 GLU A N 1
ATOM 597 C CA . GLU A 1 80 ? 10.980 -6.372 -20.097 1.00 86.69 80 GLU A CA 1
ATOM 598 C C . GLU A 1 80 ? 10.311 -5.365 -19.140 1.00 86.69 80 GLU A C 1
ATOM 600 O O . GLU A 1 80 ? 10.637 -4.174 -19.154 1.00 86.69 80 GLU A O 1
ATOM 605 N N . ASP A 1 81 ? 9.362 -5.819 -18.313 1.00 86.38 81 ASP A N 1
ATOM 606 C CA . ASP A 1 81 ? 8.746 -4.981 -17.293 1.00 86.38 81 ASP A CA 1
ATOM 607 C C . ASP A 1 81 ? 9.787 -4.430 -16.313 1.00 86.38 81 ASP A C 1
ATOM 609 O O . ASP A 1 81 ? 10.772 -5.072 -15.954 1.00 86.38 81 ASP A O 1
ATOM 613 N N . VAL A 1 82 ? 9.517 -3.222 -15.821 1.00 86.50 82 VAL A N 1
ATOM 614 C CA . VAL A 1 82 ? 10.369 -2.566 -14.830 1.00 86.50 82 VAL A CA 1
ATOM 615 C C . VAL A 1 82 ? 10.286 -3.293 -13.489 1.00 86.50 82 VAL A C 1
ATOM 617 O O . VAL A 1 82 ? 9.183 -3.543 -12.988 1.00 86.50 82 VAL A O 1
ATOM 620 N N . ASP A 1 83 ? 11.450 -3.539 -12.888 1.00 88.00 83 ASP A N 1
ATOM 621 C CA . ASP A 1 83 ? 11.565 -4.117 -11.552 1.00 88.00 83 ASP A CA 1
ATOM 622 C C . ASP A 1 83 ? 10.762 -3.316 -10.518 1.00 88.00 83 ASP A C 1
ATOM 624 O O . ASP A 1 83 ? 10.751 -2.075 -10.488 1.00 88.00 83 ASP A O 1
ATOM 628 N N . MET A 1 84 ? 10.089 -4.049 -9.635 1.00 90.06 84 MET A N 1
ATOM 629 C CA . MET A 1 84 ? 9.281 -3.485 -8.560 1.00 90.06 84 MET A CA 1
ATOM 630 C C . MET A 1 84 ? 9.921 -3.727 -7.190 1.00 90.06 84 MET A C 1
ATOM 632 O O . MET A 1 84 ? 10.394 -4.821 -6.895 1.00 90.06 84 MET A O 1
ATOM 636 N N . LEU A 1 85 ? 9.878 -2.723 -6.314 1.00 89.00 85 LEU A N 1
ATOM 637 C CA . LEU A 1 85 ? 10.305 -2.803 -4.918 1.00 89.00 85 LEU A CA 1
ATOM 638 C C . LEU A 1 85 ? 9.094 -2.817 -3.986 1.00 89.00 85 LEU A C 1
ATOM 640 O O . LEU A 1 85 ? 8.173 -2.021 -4.135 1.00 89.00 85 LEU A O 1
ATOM 644 N N . GLU A 1 86 ? 9.112 -3.688 -2.989 1.00 88.75 86 GLU A N 1
ATOM 645 C CA . GLU A 1 86 ? 8.059 -3.867 -1.994 1.00 88.75 86 GLU A CA 1
ATOM 646 C C . GLU A 1 86 ? 8.695 -4.028 -0.606 1.00 88.75 86 GLU A C 1
ATOM 648 O O . GLU A 1 86 ? 9.728 -4.681 -0.452 1.00 88.75 86 GLU A O 1
ATOM 653 N N . ASN A 1 87 ? 8.080 -3.453 0.430 1.00 90.38 87 ASN A N 1
ATOM 654 C CA . ASN A 1 87 ? 8.380 -3.863 1.802 1.00 90.38 87 ASN A CA 1
ATOM 655 C C . ASN A 1 87 ? 7.573 -5.130 2.122 1.00 90.38 87 ASN A C 1
ATOM 657 O O . ASN A 1 87 ? 6.341 -5.097 2.070 1.00 90.38 87 ASN A O 1
ATOM 661 N N . VAL A 1 88 ? 8.260 -6.205 2.512 1.00 88.12 88 VAL A N 1
ATOM 662 C CA . VAL A 1 88 ? 7.674 -7.510 2.858 1.00 88.12 88 VAL A CA 1
ATOM 663 C C . VAL A 1 88 ? 6.528 -7.395 3.866 1.00 88.12 88 VAL A C 1
ATOM 665 O O . VAL A 1 88 ? 5.474 -7.994 3.661 1.00 88.12 88 VAL A O 1
ATOM 668 N N . GLU A 1 89 ? 6.691 -6.607 4.932 1.00 87.56 89 GLU A N 1
ATOM 669 C CA . GLU A 1 89 ? 5.675 -6.503 5.987 1.00 87.56 89 GLU A CA 1
ATOM 670 C C . GLU A 1 89 ? 4.401 -5.814 5.479 1.00 87.56 89 GLU A C 1
ATOM 672 O O . GLU A 1 89 ? 3.285 -6.302 5.684 1.00 87.56 89 GLU A O 1
ATOM 677 N N . ILE A 1 90 ? 4.572 -4.704 4.754 1.00 85.38 90 ILE A N 1
ATOM 678 C CA . ILE A 1 90 ? 3.463 -3.936 4.172 1.00 85.38 90 ILE A CA 1
ATOM 679 C C . ILE A 1 90 ? 2.750 -4.766 3.098 1.00 85.38 90 ILE A C 1
ATOM 681 O O . ILE A 1 90 ? 1.518 -4.746 3.010 1.00 85.38 90 ILE A O 1
ATOM 685 N N . GLY A 1 91 ? 3.520 -5.500 2.300 1.00 87.25 91 GLY A N 1
ATOM 686 C CA . GLY A 1 91 ? 3.042 -6.409 1.272 1.00 87.25 91 GLY A CA 1
ATOM 687 C C . GLY A 1 91 ? 2.186 -7.539 1.814 1.00 87.25 91 GLY A C 1
ATOM 688 O O . GLY A 1 91 ? 1.044 -7.748 1.394 1.00 87.25 91 GLY A O 1
ATOM 689 N N . GLU A 1 92 ? 2.702 -8.247 2.815 1.00 89.38 92 GLU A N 1
ATOM 690 C CA . GLU A 1 92 ? 1.975 -9.334 3.458 1.00 89.38 92 GLU A CA 1
ATOM 691 C C . GLU A 1 92 ? 0.709 -8.820 4.153 1.00 89.38 92 GLU A C 1
ATOM 693 O O . GLU A 1 92 ? -0.353 -9.431 4.029 1.00 89.38 92 GLU A O 1
ATOM 698 N N . GLN A 1 93 ? 0.778 -7.663 4.819 1.00 88.62 93 GLN A N 1
ATOM 699 C CA . GLN A 1 93 ? -0.399 -7.040 5.421 1.00 88.62 93 GLN A CA 1
ATOM 700 C C . GLN A 1 93 ? -1.486 -6.763 4.381 1.00 88.62 93 GLN A C 1
ATOM 702 O O . GLN A 1 93 ? -2.639 -7.126 4.604 1.00 88.62 93 GLN A O 1
ATOM 707 N N . LYS A 1 94 ? -1.128 -6.218 3.214 1.00 87.44 94 LYS A N 1
ATOM 708 C CA . LYS A 1 94 ? -2.088 -6.012 2.122 1.00 87.44 94 LYS A CA 1
ATOM 709 C C . LYS A 1 94 ? -2.683 -7.319 1.610 1.00 87.44 94 LYS A C 1
ATOM 711 O O . LYS A 1 94 ? -3.890 -7.374 1.383 1.00 87.44 94 LYS A O 1
ATOM 716 N N . ARG A 1 95 ? -1.885 -8.384 1.476 1.00 88.94 95 ARG A N 1
ATOM 717 C CA . ARG A 1 95 ? -2.395 -9.713 1.092 1.00 88.94 95 ARG A CA 1
ATOM 718 C C . ARG A 1 95 ? -3.384 -10.252 2.123 1.00 88.94 95 ARG A C 1
ATOM 720 O O . ARG A 1 95 ? -4.433 -10.765 1.737 1.00 88.94 95 ARG A O 1
ATOM 727 N N . ARG A 1 96 ? -3.090 -10.097 3.420 1.00 91.69 96 ARG A N 1
ATOM 728 C CA . ARG A 1 96 ? -4.003 -10.480 4.510 1.00 91.69 96 ARG A CA 1
ATOM 729 C C . ARG A 1 96 ? -5.298 -9.674 4.462 1.00 91.69 96 ARG A C 1
ATOM 731 O O . ARG A 1 96 ? -6.373 -10.265 4.520 1.00 91.69 96 ARG A O 1
ATOM 738 N N . ASP A 1 97 ? -5.208 -8.360 4.292 1.00 89.06 97 ASP A N 1
ATOM 739 C CA . ASP A 1 97 ? -6.373 -7.477 4.212 1.00 89.06 97 ASP A CA 1
ATOM 740 C C . ASP A 1 97 ? -7.234 -7.792 2.984 1.00 89.06 97 ASP A C 1
ATOM 742 O O . ASP A 1 97 ? -8.459 -7.853 3.084 1.00 89.06 97 ASP A O 1
ATOM 746 N N . HIS A 1 98 ? -6.608 -8.043 1.832 1.00 87.62 98 HIS A N 1
ATOM 747 C CA . HIS A 1 98 ? -7.300 -8.440 0.609 1.00 87.62 98 HIS A CA 1
ATOM 748 C C . HIS A 1 98 ? -7.987 -9.800 0.770 1.00 87.62 98 HIS A C 1
ATOM 750 O O . HIS A 1 98 ? -9.161 -9.935 0.434 1.00 87.62 98 HIS A O 1
ATOM 756 N N . ALA A 1 99 ? -7.304 -10.794 1.345 1.00 90.25 99 ALA A N 1
ATOM 757 C CA . ALA A 1 99 ? -7.892 -12.103 1.626 1.00 90.25 99 ALA A CA 1
ATOM 758 C C . ALA A 1 99 ? -9.065 -12.002 2.611 1.00 90.25 99 ALA A C 1
ATOM 760 O O . ALA A 1 99 ? -10.109 -12.614 2.394 1.00 90.25 99 ALA A O 1
ATOM 761 N N . TYR A 1 100 ? -8.928 -11.189 3.661 1.00 88.56 100 TYR A N 1
ATOM 762 C CA . TYR A 1 100 ? -10.003 -10.945 4.617 1.00 88.56 100 TYR A CA 1
ATOM 763 C C . TYR A 1 100 ? -11.200 -10.253 3.956 1.00 88.56 100 TYR A C 1
ATOM 765 O O . TYR A 1 100 ? -12.340 -10.662 4.170 1.00 88.56 100 TYR A O 1
ATOM 773 N N . LYS A 1 101 ? -10.958 -9.241 3.115 1.00 84.69 101 LYS A N 1
ATOM 774 C CA . LYS A 1 101 ? -12.004 -8.559 2.341 1.00 84.69 101 LYS A CA 1
ATOM 775 C C . LYS A 1 101 ? -12.699 -9.496 1.356 1.00 84.69 101 LYS A C 1
ATOM 777 O O . LYS A 1 101 ? -13.918 -9.467 1.290 1.00 84.69 101 LYS A O 1
ATOM 782 N N . ALA A 1 102 ? -11.954 -10.338 0.644 1.00 84.19 102 ALA A N 1
ATOM 783 C CA . ALA A 1 102 ? -12.511 -11.304 -0.300 1.00 84.19 102 ALA A CA 1
ATOM 784 C C . ALA A 1 102 ? -13.309 -12.417 0.402 1.00 84.19 102 ALA A C 1
ATOM 786 O O . ALA A 1 102 ? -14.344 -12.851 -0.096 1.00 84.19 102 ALA A O 1
ATOM 787 N N . ALA A 1 103 ? -12.854 -12.870 1.575 1.00 85.12 103 ALA A N 1
ATOM 788 C CA . ALA A 1 103 ? -13.572 -13.850 2.387 1.00 85.12 103 ALA A CA 1
ATOM 789 C C . ALA A 1 103 ? -14.824 -13.257 3.051 1.00 85.12 103 ALA A C 1
ATOM 791 O O . ALA A 1 103 ? -15.803 -13.964 3.312 1.00 85.12 103 ALA A O 1
ATOM 792 N N . LYS A 1 104 ? -14.806 -11.955 3.350 1.00 84.12 104 LYS A N 1
ATOM 793 C CA . LYS A 1 104 ? -15.955 -11.251 3.904 1.00 84.12 104 LYS A CA 1
ATOM 794 C C . LYS A 1 104 ? -17.009 -11.094 2.812 1.00 84.12 104 LYS A C 1
ATOM 796 O O . LYS A 1 104 ? -16.813 -10.376 1.842 1.00 84.12 104 LYS A O 1
ATOM 801 N N . LYS A 1 105 ? -18.161 -11.741 3.003 1.00 72.38 105 LYS A N 1
ATOM 802 C CA . LYS A 1 105 ? -19.318 -11.592 2.112 1.00 72.38 105 LYS A CA 1
ATOM 803 C C . LYS A 1 105 ? -19.705 -10.116 2.033 1.00 72.38 105 LYS A C 1
ATOM 805 O O . LYS A 1 105 ? -20.191 -9.554 3.017 1.00 72.38 105 LYS A O 1
ATOM 810 N N . THR A 1 106 ? -19.475 -9.493 0.885 1.00 68.38 106 THR A N 1
ATOM 811 C CA . THR A 1 106 ? -20.024 -8.175 0.584 1.00 68.38 106 THR A CA 1
ATOM 812 C C . THR A 1 106 ? -21.535 -8.333 0.472 1.00 68.38 106 THR A C 1
ATOM 814 O O . THR A 1 106 ? -22.037 -9.244 -0.186 1.00 68.38 106 THR A O 1
ATOM 817 N N . SER A 1 107 ? -22.286 -7.502 1.191 1.00 66.62 107 SER A N 1
ATOM 818 C CA . SER A 1 107 ? -23.741 -7.510 1.085 1.00 66.62 107 SER A CA 1
ATOM 819 C C . SER A 1 107 ? -24.117 -6.923 -0.272 1.00 66.62 107 SER A C 1
ATOM 821 O O . SER A 1 107 ? -24.136 -5.703 -0.445 1.00 66.62 107 SER A O 1
ATOM 823 N N . ILE A 1 108 ? -24.352 -7.798 -1.243 1.00 70.06 108 ILE A N 1
ATOM 824 C CA . ILE A 1 108 ? -24.947 -7.440 -2.528 1.00 70.06 108 ILE A CA 1
ATOM 825 C C . ILE A 1 108 ? -26.379 -6.980 -2.242 1.00 70.06 108 ILE A C 1
ATOM 827 O O . ILE A 1 108 ? -27.100 -7.623 -1.473 1.00 70.06 108 ILE A O 1
ATOM 831 N N . TYR A 1 109 ? -26.760 -5.824 -2.784 1.00 73.62 109 TYR A N 1
ATOM 832 C CA . TYR A 1 109 ? -28.108 -5.300 -2.621 1.00 73.62 109 TYR A CA 1
ATOM 833 C C . TYR A 1 109 ? -29.032 -5.942 -3.646 1.00 73.62 109 TYR A C 1
ATOM 835 O O . TYR A 1 109 ? -28.766 -5.889 -4.844 1.00 73.62 109 TYR A O 1
ATOM 843 N N . ASP A 1 110 ? -30.131 -6.512 -3.165 1.00 72.25 110 ASP A N 1
ATOM 844 C CA . ASP A 1 110 ? -31.213 -6.994 -4.016 1.00 72.25 110 ASP A CA 1
ATOM 845 C C . ASP A 1 110 ? -32.092 -5.801 -4.430 1.00 72.25 110 ASP A C 1
ATOM 847 O O . ASP A 1 110 ? -32.957 -5.343 -3.674 1.00 72.25 110 ASP A O 1
ATOM 851 N N . ASP A 1 111 ? -31.794 -5.240 -5.603 1.00 72.56 111 ASP A N 1
ATOM 852 C CA . ASP A 1 111 ? -32.461 -4.067 -6.166 1.00 72.56 111 ASP A CA 1
ATOM 853 C C . ASP A 1 111 ? -33.837 -4.439 -6.735 1.00 72.56 111 ASP A C 1
ATOM 855 O O . ASP A 1 111 ? -34.004 -4.668 -7.929 1.00 72.56 111 ASP A O 1
ATOM 859 N N . LYS A 1 112 ? -34.852 -4.462 -5.864 1.00 76.75 112 LYS A N 1
ATOM 860 C CA . LYS A 1 112 ? -36.244 -4.809 -6.219 1.00 76.75 112 LYS A CA 1
ATOM 861 C C . LYS A 1 112 ? -36.928 -3.821 -7.178 1.00 76.75 112 LYS A C 1
ATOM 863 O O . LYS A 1 112 ? -38.097 -4.017 -7.497 1.00 76.75 112 LYS A O 1
ATOM 868 N N . PHE A 1 113 ? -36.258 -2.731 -7.550 1.00 75.06 113 PHE A N 1
ATOM 869 C CA . PHE A 1 113 ? -36.789 -1.689 -8.431 1.00 75.06 113 PHE A CA 1
ATOM 870 C C . PHE A 1 113 ? -36.173 -1.708 -9.835 1.00 75.06 113 PHE A C 1
ATOM 872 O O . PHE A 1 113 ? -36.653 -0.978 -10.700 1.00 75.06 113 PHE A O 1
ATOM 879 N N . ASN A 1 114 ? -35.136 -2.515 -10.077 1.00 70.50 114 ASN A N 1
ATOM 880 C CA . ASN A 1 114 ? -34.568 -2.702 -11.409 1.00 70.50 114 ASN A CA 1
ATOM 881 C C . ASN A 1 114 ? -34.849 -4.122 -11.916 1.00 70.50 114 ASN A C 1
ATOM 883 O O . ASN A 1 114 ? -34.426 -5.096 -11.307 1.00 70.50 114 ASN A O 1
ATOM 887 N N . ASP A 1 115 ? -35.512 -4.220 -13.072 1.00 67.25 115 ASP A N 1
ATOM 888 C CA . ASP A 1 115 ? -35.895 -5.476 -13.744 1.00 67.25 115 ASP A CA 1
ATOM 889 C C . ASP A 1 115 ? -34.724 -6.204 -14.436 1.00 67.25 115 ASP A C 1
ATOM 891 O O . ASP A 1 115 ? -34.949 -7.136 -15.206 1.00 67.25 115 ASP A O 1
ATOM 895 N N . ASP A 1 116 ? -33.475 -5.784 -14.209 1.00 69.94 116 ASP A N 1
ATOM 896 C CA . ASP A 1 116 ? -32.295 -6.403 -14.816 1.00 69.94 116 ASP A CA 1
ATOM 897 C C . ASP A 1 116 ? -31.621 -7.362 -13.812 1.00 69.94 116 ASP A C 1
ATOM 899 O O . ASP A 1 116 ? -30.806 -6.928 -12.990 1.00 69.94 116 ASP A O 1
ATOM 903 N N . PRO A 1 117 ? -31.953 -8.671 -13.836 1.00 62.22 117 PRO A N 1
ATOM 904 C CA . PRO A 1 117 ? -31.498 -9.646 -12.843 1.00 62.22 117 PRO A CA 1
ATOM 905 C C . PRO A 1 117 ? -29.994 -9.939 -12.918 1.00 62.22 117 PRO A C 1
ATOM 907 O O . PRO A 1 117 ? -29.480 -10.682 -12.086 1.00 62.22 117 PRO A O 1
ATOM 910 N N . SER A 1 118 ? -29.281 -9.393 -13.909 1.00 63.00 118 SER A N 1
ATOM 911 C CA . SER A 1 118 ? -27.841 -9.600 -14.069 1.00 63.00 118 SER A CA 1
ATOM 912 C C . SER A 1 118 ? -26.988 -8.505 -13.417 1.00 63.00 118 SER A C 1
ATOM 914 O O . SER A 1 118 ? -25.766 -8.652 -13.353 1.00 63.00 118 SER A O 1
ATOM 916 N N . ALA A 1 119 ? -27.592 -7.407 -12.947 1.00 64.88 119 ALA A N 1
ATOM 917 C CA . ALA A 1 119 ? -26.874 -6.272 -12.374 1.00 64.88 119 ALA A CA 1
ATOM 918 C C . ALA A 1 119 ? -26.829 -6.355 -10.839 1.00 64.88 119 ALA A C 1
ATOM 920 O O . ALA A 1 119 ? -27.520 -5.618 -10.137 1.00 64.88 119 ALA A O 1
ATOM 921 N N . GLU A 1 120 ? -25.986 -7.238 -10.302 1.00 68.06 120 GLU A N 1
ATOM 922 C CA . GLU A 1 120 ? -25.680 -7.277 -8.868 1.00 68.06 120 GLU A CA 1
ATOM 923 C C . GLU A 1 120 ? -24.972 -5.979 -8.438 1.00 68.06 120 GLU A C 1
ATOM 925 O O . GLU A 1 120 ? -23.767 -5.793 -8.630 1.00 68.06 120 GLU A O 1
ATOM 930 N N . LYS A 1 121 ? -25.723 -5.037 -7.859 1.00 73.44 121 LYS A N 1
ATOM 931 C CA . LYS A 1 121 ? -25.179 -3.757 -7.390 1.00 73.44 121 LYS A CA 1
ATOM 932 C C . LYS A 1 121 ? -24.682 -3.900 -5.951 1.00 73.44 121 LYS A C 1
ATOM 934 O O . LYS A 1 121 ? -25.439 -4.226 -5.035 1.00 73.44 121 LYS A O 1
ATOM 939 N N . LYS A 1 122 ? -23.399 -3.606 -5.723 1.00 78.38 122 LYS A N 1
ATOM 940 C CA . LYS A 1 122 ? -22.870 -3.397 -4.364 1.00 78.38 122 LYS A CA 1
ATOM 941 C C . LYS A 1 122 ? -23.562 -2.177 -3.742 1.00 78.38 122 LYS A C 1
ATOM 943 O O . LYS A 1 122 ? -23.834 -1.205 -4.445 1.00 78.38 122 LYS A O 1
ATOM 948 N N . ILE A 1 123 ? -23.805 -2.195 -2.429 1.00 78.56 123 ILE A N 1
ATOM 949 C CA . ILE A 1 123 ? -24.419 -1.055 -1.716 1.00 78.56 123 ILE A CA 1
ATOM 950 C C . ILE A 1 123 ? -23.518 0.189 -1.801 1.00 78.56 123 ILE A C 1
ATOM 952 O O . ILE A 1 123 ? -24.013 1.311 -1.901 1.00 78.56 123 ILE A O 1
ATOM 956 N N . LEU A 1 124 ? -22.192 -0.001 -1.788 1.00 81.25 124 LEU A N 1
ATOM 957 C CA . LEU A 1 124 ? -21.200 1.077 -1.751 1.00 81.25 124 LEU A CA 1
ATOM 958 C C . LEU A 1 124 ? -20.057 0.844 -2.764 1.00 81.25 124 LEU A C 1
ATOM 960 O O . LEU A 1 124 ? -18.903 0.704 -2.360 1.00 81.25 124 LEU A O 1
ATOM 964 N N . PRO A 1 125 ? -20.317 0.878 -4.089 1.00 79.69 125 PRO A N 1
ATOM 965 C CA . PRO A 1 125 ? -19.300 0.553 -5.098 1.00 79.69 125 PRO A CA 1
ATOM 966 C C . PRO A 1 125 ? -18.056 1.450 -5.005 1.00 79.69 125 PRO A C 1
ATOM 968 O O . PRO A 1 125 ? -16.933 0.974 -5.094 1.00 79.69 125 PRO A O 1
ATOM 971 N N . LYS A 1 126 ? -18.257 2.747 -4.724 1.00 80.19 126 LYS A N 1
ATOM 972 C CA . LYS A 1 126 ? -17.178 3.746 -4.599 1.00 80.19 126 LYS A CA 1
ATOM 973 C C . LYS A 1 126 ? -16.228 3.509 -3.421 1.00 80.19 126 LYS A C 1
ATOM 975 O O . LYS A 1 126 ? -15.165 4.116 -3.390 1.00 80.19 126 LYS A O 1
ATOM 980 N N . TYR A 1 127 ? -16.644 2.715 -2.438 1.00 76.38 127 TYR A N 1
ATOM 981 C CA . TYR A 1 127 ? -15.883 2.471 -1.212 1.00 76.38 127 TYR A CA 1
ATOM 982 C C . TYR A 1 127 ? -15.406 1.021 -1.100 1.00 76.38 127 TYR A C 1
ATOM 984 O O . TYR A 1 127 ? -14.400 0.765 -0.440 1.00 76.38 127 TYR A O 1
ATOM 992 N N . ASP A 1 128 ? -16.117 0.084 -1.732 1.00 71.94 128 ASP A N 1
ATOM 993 C CA . ASP A 1 128 ? -15.750 -1.332 -1.750 1.00 71.94 128 ASP A CA 1
ATOM 994 C C . ASP A 1 128 ? -14.549 -1.605 -2.665 1.00 71.94 128 ASP A C 1
ATOM 996 O O . ASP A 1 128 ? -13.741 -2.488 -2.370 1.00 71.94 128 ASP A O 1
ATOM 1000 N N . ASP A 1 129 ? -14.403 -0.841 -3.747 1.00 67.44 129 ASP A N 1
ATOM 1001 C CA . ASP A 1 129 ? -13.265 -0.969 -4.647 1.00 67.44 129 ASP A CA 1
ATOM 1002 C C . ASP A 1 129 ? -12.081 -0.191 -4.054 1.00 67.44 129 ASP A C 1
ATOM 1004 O O . ASP A 1 129 ? -12.092 1.038 -3.951 1.00 67.44 129 ASP A O 1
ATOM 1008 N N . SER A 1 130 ? -11.055 -0.916 -3.594 1.00 65.00 130 SER A N 1
ATOM 1009 C CA . SER A 1 130 ? -9.831 -0.289 -3.098 1.00 65.00 130 SER A CA 1
ATOM 1010 C C . SER A 1 130 ? -9.211 0.553 -4.205 1.00 65.00 130 SER A C 1
ATOM 1012 O O . SER A 1 130 ? -8.998 0.042 -5.305 1.00 65.00 130 SER A O 1
ATOM 1014 N N . ALA A 1 131 ? -8.909 1.818 -3.901 1.00 59.81 131 ALA A N 1
ATOM 1015 C CA . ALA A 1 131 ? -8.177 2.700 -4.800 1.00 59.81 131 ALA A CA 1
ATOM 1016 C C . ALA A 1 131 ? -6.962 1.961 -5.379 1.00 59.81 131 ALA A C 1
ATOM 1018 O O . ALA A 1 131 ? -6.266 1.253 -4.643 1.00 59.81 131 ALA A O 1
ATOM 1019 N N . ALA A 1 132 ? -6.771 2.090 -6.695 1.00 61.47 132 ALA A N 1
ATOM 1020 C CA . ALA A 1 132 ? -5.692 1.445 -7.433 1.00 61.47 132 ALA A CA 1
ATOM 1021 C C . ALA A 1 132 ? -4.369 1.580 -6.670 1.00 61.47 132 ALA A C 1
ATOM 1023 O O . ALA A 1 132 ? -4.077 2.646 -6.126 1.00 61.47 132 ALA A O 1
ATOM 1024 N N . GLU A 1 133 ? -3.611 0.486 -6.587 1.00 65.25 133 GLU A N 1
ATOM 1025 C CA . GLU A 1 133 ? -2.385 0.437 -5.798 1.00 65.25 133 GLU A CA 1
ATOM 1026 C C . GLU A 1 133 ? -1.453 1.589 -6.180 1.00 65.25 133 GLU A C 1
ATOM 1028 O O . GLU A 1 133 ? -0.952 1.659 -7.299 1.00 65.25 133 GLU A O 1
ATOM 1033 N N . GLU A 1 134 ? -1.235 2.509 -5.239 1.00 67.88 134 GLU A N 1
ATOM 1034 C CA . GLU A 1 134 ? -0.330 3.630 -5.445 1.00 67.88 134 GLU A CA 1
ATOM 1035 C C . GLU A 1 134 ? 1.106 3.098 -5.536 1.00 67.88 134 GLU A C 1
ATOM 1037 O O . GLU A 1 134 ? 1.683 2.603 -4.559 1.00 67.88 134 GLU A O 1
ATOM 1042 N N . SER A 1 135 ? 1.648 3.140 -6.750 1.00 76.81 135 SER A N 1
ATOM 1043 C CA . SER A 1 135 ? 3.048 2.875 -7.058 1.00 76.81 135 SER A CA 1
ATOM 1044 C C . SER A 1 135 ? 3.767 4.203 -7.271 1.00 76.81 135 SER A C 1
ATOM 1046 O O . SER A 1 135 ? 3.291 5.027 -8.056 1.00 76.81 135 SER A O 1
ATOM 1048 N N . LEU A 1 136 ? 4.916 4.393 -6.630 1.00 80.31 136 LEU A N 1
ATOM 1049 C CA . LEU A 1 136 ? 5.794 5.536 -6.876 1.00 80.31 136 LEU A CA 1
ATOM 1050 C C . LEU A 1 136 ? 6.976 5.100 -7.739 1.00 80.31 136 LEU A C 1
ATOM 1052 O O . LEU A 1 136 ? 7.509 4.014 -7.555 1.00 80.31 136 LEU A O 1
ATOM 1056 N N . THR A 1 137 ? 7.398 5.938 -8.677 1.00 85.00 137 THR A N 1
ATOM 1057 C CA . THR A 1 137 ? 8.599 5.702 -9.491 1.00 85.00 137 THR A CA 1
ATOM 1058 C C . THR A 1 137 ? 9.779 6.474 -8.913 1.00 85.00 137 THR A C 1
ATOM 1060 O O . THR A 1 137 ? 9.603 7.588 -8.413 1.00 85.00 137 THR A O 1
ATOM 1063 N N . LEU A 1 138 ? 10.972 5.879 -8.962 1.00 84.12 138 LEU A N 1
ATOM 1064 C CA . LEU A 1 138 ? 12.214 6.517 -8.528 1.00 84.12 138 LEU A CA 1
ATOM 1065 C C . LEU A 1 138 ? 12.940 7.190 -9.703 1.00 84.12 138 LEU A C 1
ATOM 1067 O O . LEU A 1 138 ? 12.985 6.657 -10.809 1.00 84.12 138 LEU A O 1
ATOM 1071 N N . ASP A 1 139 ? 13.539 8.347 -9.447 1.00 83.00 139 ASP A N 1
ATOM 1072 C CA . ASP A 1 139 ? 14.430 9.068 -10.357 1.00 83.00 139 ASP A CA 1
ATOM 1073 C C . ASP A 1 139 ? 15.873 8.540 -10.265 1.00 83.00 139 ASP A C 1
ATOM 1075 O O . ASP A 1 139 ? 16.243 7.837 -9.326 1.00 83.00 139 ASP A O 1
ATOM 1079 N N . GLU A 1 140 ? 16.741 8.971 -11.188 1.00 81.38 140 GLU A N 1
ATOM 1080 C CA . GLU A 1 140 ? 18.184 8.642 -11.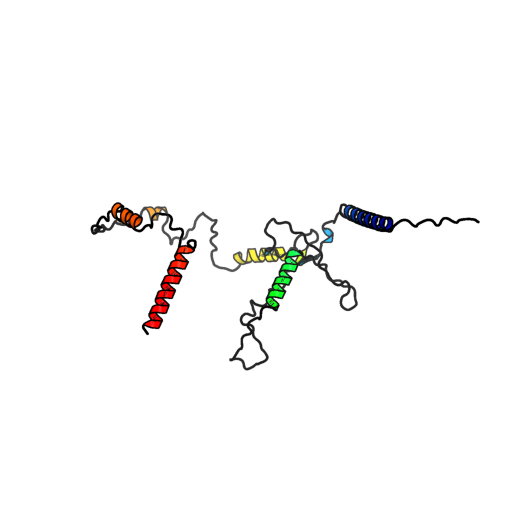274 1.00 81.38 140 GLU A CA 1
ATOM 1081 C C . GLU A 1 140 ? 19.022 8.938 -10.017 1.00 81.38 140 GLU A C 1
ATOM 1083 O O . GLU A 1 140 ? 20.209 8.618 -9.957 1.00 81.38 140 GLU A O 1
ATOM 1088 N N . ARG A 1 141 ? 18.426 9.610 -9.031 1.00 75.75 141 ARG A N 1
ATOM 1089 C CA . ARG A 1 141 ? 19.035 9.955 -7.740 1.00 75.75 141 ARG A CA 1
ATOM 1090 C C . ARG A 1 141 ? 18.396 9.201 -6.569 1.00 75.75 141 ARG A C 1
ATOM 1092 O O . ARG A 1 141 ? 18.570 9.623 -5.430 1.00 75.75 141 ARG A O 1
ATOM 1099 N N . GLY A 1 142 ? 17.579 8.181 -6.842 1.00 71.31 142 GLY A N 1
ATOM 1100 C CA . GLY A 1 142 ? 16.834 7.425 -5.830 1.00 71.31 142 GLY A CA 1
ATOM 1101 C C . GLY A 1 142 ? 15.758 8.240 -5.102 1.00 71.31 142 GLY A C 1
ATOM 1102 O O . GLY A 1 142 ? 15.288 7.832 -4.044 1.00 71.31 142 GLY A O 1
ATOM 1103 N N . ARG A 1 143 ? 15.376 9.406 -5.639 1.00 77.75 143 ARG A N 1
ATOM 1104 C CA . ARG A 1 143 ? 14.268 10.227 -5.124 1.00 77.75 143 ARG A CA 1
ATOM 1105 C C . ARG A 1 143 ? 12.971 9.863 -5.829 1.00 77.75 143 ARG A C 1
ATOM 1107 O O . ARG A 1 143 ? 13.016 9.321 -6.924 1.00 77.75 143 ARG A O 1
ATOM 1114 N N . PHE A 1 144 ? 11.827 10.166 -5.225 1.00 71.50 144 PHE A N 1
ATOM 1115 C CA . PHE A 1 144 ? 10.552 10.027 -5.925 1.00 71.50 144 PHE A CA 1
ATOM 1116 C C . PHE A 1 144 ? 10.535 10.938 -7.149 1.00 71.50 144 PHE A C 1
ATOM 1118 O O . PHE A 1 144 ? 11.004 12.075 -7.074 1.00 71.50 144 PHE A O 1
ATOM 1125 N N . SER A 1 145 ? 10.016 10.434 -8.265 1.00 64.81 145 SER A N 1
ATOM 1126 C CA . SER A 1 145 ? 9.933 11.222 -9.484 1.00 64.81 145 SER A CA 1
ATOM 1127 C C . SER A 1 145 ? 9.153 12.507 -9.254 1.00 64.81 145 SER A C 1
ATOM 1129 O O . SER A 1 145 ? 8.134 12.529 -8.556 1.00 64.81 145 SER A O 1
ATOM 1131 N N . GLY A 1 146 ? 9.637 13.603 -9.842 1.00 59.88 146 GLY A N 1
ATOM 1132 C CA . GLY A 1 146 ? 9.065 14.939 -9.652 1.00 59.88 146 GLY A CA 1
ATOM 1133 C C . GLY A 1 146 ? 7.576 15.053 -10.013 1.00 59.88 146 GLY A C 1
ATOM 1134 O O . GLY A 1 146 ? 6.947 16.053 -9.688 1.00 59.88 146 GLY A O 1
ATOM 1135 N N . GLU A 1 147 ? 6.973 14.053 -10.663 1.00 59.09 147 GLU A N 1
ATOM 1136 C CA . GLU A 1 147 ? 5.522 13.962 -10.864 1.00 59.09 147 GLU A CA 1
ATOM 1137 C C . GLU A 1 147 ? 4.756 13.605 -9.581 1.00 59.09 147 GLU A C 1
ATOM 1139 O O . GLU A 1 147 ? 3.673 14.145 -9.351 1.00 59.09 147 GLU A O 1
ATOM 1144 N N . ALA A 1 148 ? 5.313 12.747 -8.720 1.00 58.88 148 ALA A N 1
ATOM 1145 C CA . ALA A 1 148 ? 4.762 12.460 -7.396 1.00 58.88 148 ALA A CA 1
ATOM 1146 C C . ALA A 1 148 ? 4.907 13.678 -6.471 1.00 58.88 148 ALA A C 1
ATOM 1148 O O . ALA A 1 148 ? 3.950 14.051 -5.792 1.00 58.88 148 ALA A O 1
ATOM 1149 N N . GLU A 1 149 ? 6.052 14.368 -6.523 1.00 59.25 149 GLU A N 1
ATOM 1150 C CA . GLU A 1 149 ? 6.237 15.648 -5.829 1.00 59.25 149 GLU A CA 1
ATOM 1151 C C . GLU A 1 149 ? 5.301 16.731 -6.373 1.00 59.25 149 GLU A C 1
ATOM 1153 O O . GLU A 1 149 ? 4.700 17.443 -5.582 1.00 59.25 149 GLU A O 1
ATOM 1158 N N . LYS A 1 150 ? 5.081 16.823 -7.692 1.00 61.66 150 LYS A N 1
ATOM 1159 C CA . LYS A 1 150 ? 4.105 17.755 -8.283 1.00 61.66 150 LYS A CA 1
ATOM 1160 C C . LYS A 1 150 ? 2.666 17.414 -7.929 1.00 61.66 150 LYS A C 1
ATOM 1162 O O . LYS A 1 150 ? 1.884 18.338 -7.771 1.00 61.66 150 LYS A O 1
ATOM 1167 N N . LYS A 1 151 ? 2.293 16.138 -7.782 1.00 61.84 151 LYS A N 1
ATOM 1168 C CA . LYS A 1 151 ? 0.966 15.755 -7.270 1.00 61.84 151 LYS A CA 1
ATOM 1169 C C . LYS A 1 151 ? 0.806 16.107 -5.795 1.00 61.84 151 LYS A C 1
ATOM 1171 O O . LYS A 1 151 ? -0.262 16.566 -5.405 1.00 61.84 151 LYS A O 1
ATOM 1176 N N . LEU A 1 152 ? 1.849 15.936 -4.984 1.00 59.69 152 LEU A N 1
ATOM 1177 C CA . LEU A 1 152 ? 1.854 16.388 -3.591 1.00 59.69 152 LEU A CA 1
ATOM 1178 C C . LEU A 1 152 ? 1.824 17.916 -3.500 1.00 59.69 152 LEU A C 1
ATOM 1180 O O . LEU A 1 152 ? 1.043 18.454 -2.724 1.00 59.69 152 LEU A O 1
ATOM 1184 N N . GLU A 1 153 ? 2.590 18.618 -4.335 1.00 62.94 153 GLU A N 1
ATOM 1185 C CA . GLU A 1 153 ? 2.566 20.075 -4.446 1.00 62.94 153 GLU A CA 1
ATOM 1186 C C . GLU A 1 153 ? 1.203 20.541 -4.966 1.00 62.94 153 GLU A C 1
ATOM 1188 O O . GLU A 1 153 ? 0.654 21.493 -4.437 1.00 62.94 153 GLU A O 1
ATOM 1193 N N . GLU A 1 154 ? 0.585 19.857 -5.931 1.00 62.59 154 GLU A N 1
ATOM 1194 C CA . GLU A 1 154 ? -0.762 20.159 -6.420 1.00 62.59 154 GLU A CA 1
ATOM 1195 C C . GLU A 1 154 ? -1.812 19.907 -5.334 1.00 62.59 154 GLU A C 1
ATOM 1197 O O . GLU A 1 154 ? -2.703 20.731 -5.169 1.00 62.59 154 GLU A O 1
ATOM 1202 N N . LEU A 1 155 ? -1.696 18.849 -4.526 1.00 58.97 155 LEU A N 1
ATOM 1203 C CA . LEU A 1 155 ? -2.542 18.637 -3.346 1.00 58.97 155 LEU A CA 1
ATOM 1204 C C . LEU A 1 155 ? -2.307 19.691 -2.257 1.00 58.97 155 LEU A C 1
ATOM 1206 O O . LEU A 1 155 ? -3.261 20.064 -1.581 1.00 58.97 155 LEU A O 1
ATOM 1210 N N . GLN A 1 156 ? -1.088 20.214 -2.115 1.00 59.56 156 GLN A N 1
ATOM 1211 C CA . GLN A 1 156 ? -0.766 21.343 -1.233 1.00 59.56 156 GLN A CA 1
ATOM 1212 C C . GLN A 1 156 ? -1.201 22.701 -1.820 1.00 59.56 156 GLN A C 1
ATOM 1214 O O . GLN A 1 156 ? -1.516 23.626 -1.075 1.00 59.56 156 GLN A O 1
ATOM 1219 N N . ARG A 1 157 ? -1.288 22.833 -3.148 1.00 58.56 157 ARG A N 1
ATOM 1220 C CA . ARG A 1 157 ? -1.727 24.040 -3.876 1.00 58.56 157 ARG A CA 1
ATOM 1221 C C . ARG A 1 157 ? -3.235 24.079 -4.096 1.00 58.56 157 ARG A C 1
ATOM 1223 O O . ARG A 1 157 ? -3.812 25.158 -4.182 1.00 58.56 157 ARG A O 1
ATOM 1230 N N . ARG A 1 158 ? -3.905 22.932 -4.169 1.00 60.16 158 ARG A N 1
ATOM 1231 C CA . ARG A 1 158 ? -5.358 22.804 -4.311 1.00 60.16 158 ARG A CA 1
ATOM 1232 C C . ARG A 1 158 ? -6.153 23.447 -3.167 1.00 60.16 158 ARG A C 1
ATOM 1234 O O . ARG A 1 158 ? -7.170 24.062 -3.488 1.00 60.16 158 ARG A O 1
ATOM 1241 N N . PRO A 1 159 ? -5.724 23.427 -1.888 1.00 54.53 159 PRO A N 1
ATOM 1242 C CA . PRO A 1 159 ? -6.373 24.234 -0.856 1.00 54.53 159 PRO A CA 1
ATOM 1243 C C . PRO A 1 159 ? -6.161 25.745 -1.051 1.00 54.53 159 PRO A C 1
ATOM 1245 O O . PRO A 1 159 ? -6.949 26.529 -0.534 1.00 54.53 159 PRO A O 1
ATOM 1248 N N . ILE A 1 160 ? -5.154 26.167 -1.825 1.00 54.06 160 ILE A N 1
ATOM 1249 C CA . ILE A 1 160 ? -4.866 27.582 -2.115 1.00 54.06 160 ILE A CA 1
ATOM 1250 C C . ILE A 1 160 ? -5.625 28.065 -3.372 1.00 54.06 160 ILE A C 1
ATOM 1252 O O . ILE A 1 160 ? -5.964 29.241 -3.479 1.00 54.06 160 ILE A O 1
ATOM 1256 N N . GLY A 1 161 ? -5.916 27.173 -4.328 1.00 53.91 161 GLY A N 1
ATOM 1257 C CA . GLY A 1 161 ? -6.359 27.554 -5.674 1.00 53.91 161 GLY A CA 1
ATOM 1258 C C . GLY A 1 161 ? -7.865 27.683 -5.929 1.00 53.91 161 GLY A C 1
ATOM 1259 O O . GLY A 1 161 ? -8.238 28.409 -6.844 1.00 53.91 161 GLY A O 1
ATOM 1260 N N . VAL A 1 162 ? -8.753 27.004 -5.189 1.00 51.28 162 VAL A N 1
ATOM 1261 C CA . VAL A 1 162 ? -10.204 27.024 -5.506 1.00 51.28 162 VAL A CA 1
ATOM 1262 C C . VAL A 1 162 ? -11.078 26.885 -4.256 1.00 51.28 162 VAL A C 1
ATOM 1264 O O . VAL A 1 162 ? -11.939 26.012 -4.161 1.00 51.28 162 VAL A O 1
ATOM 1267 N N . SER A 1 163 ? -10.906 27.769 -3.277 1.00 46.28 163 SER A N 1
ATOM 1268 C CA . SER A 1 163 ? -12.032 28.093 -2.404 1.00 46.28 163 SER A CA 1
ATOM 1269 C C . SER A 1 163 ? -11.950 29.540 -1.944 1.00 46.28 163 SER A C 1
ATOM 1271 O O . SER A 1 163 ? -10.962 29.983 -1.368 1.00 46.28 163 SER A O 1
ATOM 1273 N N . SER A 1 164 ? -13.030 30.275 -2.175 1.00 48.94 164 SER A N 1
ATOM 1274 C CA . SER A 1 164 ? -13.320 31.580 -1.586 1.00 48.94 164 SER A CA 1
ATOM 1275 C C . SER A 1 164 ? -13.594 31.498 -0.075 1.00 48.94 164 SER A C 1
ATOM 1277 O O . SER A 1 164 ? -14.303 32.344 0.467 1.00 48.94 164 SER A O 1
ATOM 1279 N N . ASN A 1 165 ? -13.074 30.479 0.609 1.00 52.16 165 ASN A N 1
ATOM 1280 C CA . ASN A 1 165 ? -13.184 30.326 2.046 1.00 52.16 165 ASN A CA 1
ATOM 1281 C C . ASN A 1 165 ? -11.829 30.699 2.628 1.00 52.16 165 ASN A C 1
ATOM 1283 O O . ASN A 1 165 ? -10.835 30.008 2.420 1.00 52.16 165 ASN A O 1
ATOM 1287 N N . LYS A 1 166 ? -11.798 31.828 3.334 1.00 50.00 166 LYS A N 1
ATOM 1288 C CA . LYS A 1 166 ? -10.670 32.237 4.166 1.00 50.00 166 LYS A CA 1
ATOM 1289 C C . LYS A 1 166 ? -10.359 31.084 5.122 1.00 50.00 166 LYS A C 1
ATOM 1291 O O . LYS A 1 166 ? -11.092 30.876 6.084 1.00 50.00 166 LYS A O 1
ATOM 1296 N N . PHE A 1 167 ? -9.326 30.304 4.828 1.00 50.97 167 PHE A N 1
ATOM 1297 C CA . PHE A 1 167 ? -8.796 29.351 5.788 1.00 50.97 167 PHE A CA 1
ATOM 1298 C C . PHE A 1 167 ? -7.993 30.173 6.794 1.00 50.97 167 PHE A C 1
ATOM 1300 O O . PHE A 1 167 ? -6.905 30.659 6.492 1.00 50.97 167 PHE A O 1
ATOM 1307 N N . GLU A 1 168 ? -8.593 30.437 7.948 1.00 55.50 168 GLU A N 1
ATOM 1308 C CA . GLU A 1 168 ? -7.897 31.054 9.068 1.00 55.50 168 GLU A CA 1
ATOM 1309 C C . GLU A 1 168 ? -6.959 30.002 9.662 1.00 55.50 168 GLU A C 1
ATOM 1311 O O . GLU A 1 168 ? -7.382 29.026 10.280 1.00 55.50 168 GLU A O 1
ATOM 1316 N N . ASP A 1 169 ? -5.668 30.187 9.408 1.00 52.81 169 ASP A N 1
ATOM 1317 C CA . ASP A 1 169 ? -4.597 29.435 10.041 1.00 52.81 169 ASP A CA 1
ATOM 1318 C C . ASP A 1 169 ? -4.627 29.698 11.556 1.00 52.81 169 ASP A C 1
ATOM 1320 O O . ASP A 1 169 ? -4.407 30.828 12.008 1.00 52.81 169 ASP A O 1
ATOM 1324 N N . LEU A 1 170 ? -4.887 28.647 12.341 1.00 57.59 170 LEU A N 1
ATOM 1325 C CA . LEU A 1 170 ? -4.910 28.663 13.811 1.00 57.59 170 LEU A CA 1
ATOM 1326 C C . LEU A 1 170 ? -3.579 29.117 14.435 1.00 57.59 170 LEU A C 1
ATOM 1328 O O . LEU A 1 170 ? -3.542 29.434 15.624 1.00 57.59 170 LEU A O 1
ATOM 1332 N N . THR A 1 171 ? -2.493 29.160 13.660 1.00 57.44 171 THR A N 1
ATOM 1333 C CA . THR A 1 171 ? -1.183 29.633 14.120 1.00 57.44 171 THR A CA 1
ATOM 1334 C C . THR A 1 171 ? -0.965 31.133 13.897 1.00 57.44 171 THR A C 1
ATOM 1336 O O . THR A 1 171 ? -0.069 31.724 14.505 1.00 57.44 171 THR A O 1
ATOM 1339 N N . SER A 1 172 ? -1.838 31.802 13.132 1.00 52.31 172 SER A N 1
ATOM 1340 C CA . SER A 1 172 ? -1.813 33.256 12.954 1.00 52.31 172 SER A CA 1
ATOM 1341 C C . SER A 1 172 ? -2.488 33.981 14.130 1.00 52.31 172 SER A C 1
ATOM 1343 O O . SER A 1 172 ? -3.550 34.596 14.033 1.00 52.31 172 SER A O 1
ATOM 1345 N N . TYR A 1 173 ? -1.839 33.947 15.297 1.00 50.81 173 TYR A N 1
ATOM 1346 C CA . TYR A 1 173 ? -2.166 34.822 16.426 1.00 50.81 173 TYR A CA 1
ATOM 1347 C C . TYR A 1 173 ? -1.754 36.265 16.086 1.00 50.81 173 TYR A C 1
ATOM 1349 O O . TYR A 1 173 ? -0.738 36.784 16.540 1.00 50.81 173 TYR A O 1
ATOM 1357 N N . GLY A 1 174 ? -2.505 36.917 15.204 1.00 56.66 174 GLY A N 1
ATOM 1358 C CA . GLY A 1 174 ? -2.118 38.229 14.712 1.00 56.66 174 GLY A CA 1
ATOM 1359 C C . GLY A 1 174 ? -3.112 38.803 13.724 1.00 56.66 174 GLY A C 1
ATOM 1360 O O . GLY A 1 174 ? -2.887 38.742 12.525 1.00 56.66 174 GLY A O 1
ATOM 1361 N N . LYS A 1 175 ? -4.145 39.459 14.266 1.00 57.38 175 LYS A N 1
ATOM 1362 C CA . LYS A 1 175 ? -5.124 40.313 13.567 1.00 57.38 175 LYS A CA 1
ATOM 1363 C C . LYS A 1 175 ? -6.228 39.568 12.815 1.00 57.38 175 LYS A C 1
ATOM 1365 O O . LYS A 1 175 ? -6.365 39.669 11.601 1.00 57.38 175 LYS A O 1
ATOM 1370 N N . VAL A 1 176 ? -7.136 38.973 13.584 1.00 52.59 176 VAL A N 1
ATOM 1371 C CA . VAL A 1 176 ? -8.524 38.820 13.136 1.00 52.59 176 VAL A CA 1
ATOM 1372 C C . VAL A 1 176 ? -9.166 40.217 13.159 1.00 52.59 176 VAL A C 1
ATOM 1374 O O . VAL A 1 176 ? -9.628 40.688 14.193 1.00 52.59 176 VAL A O 1
ATOM 1377 N N . SER A 1 177 ? -9.128 40.932 12.031 1.00 54.06 177 SER A N 1
ATOM 1378 C CA . SER A 1 177 ? -9.900 42.170 11.808 1.00 54.06 177 SER A CA 1
ATOM 1379 C C . SER A 1 177 ? -11.315 41.855 11.310 1.00 54.06 177 SER A C 1
ATOM 1381 O O . SER A 1 177 ? -11.767 42.393 10.302 1.00 54.06 177 SER A O 1
ATOM 1383 N N . SER A 1 178 ? -12.029 40.969 12.006 1.00 55.56 178 SER A N 1
ATOM 1384 C CA . SER A 1 178 ? -13.479 40.842 11.854 1.00 55.56 178 SER A CA 1
ATOM 1385 C C . SER A 1 178 ? -14.140 41.826 12.820 1.00 55.56 178 SER A C 1
ATOM 1387 O O . SER A 1 178 ? -14.135 41.607 14.029 1.00 55.56 178 SER A O 1
ATOM 1389 N N . SER A 1 179 ? -14.695 42.912 12.284 1.00 57.97 179 SER A N 1
ATOM 1390 C CA . SER A 1 179 ? -15.383 43.980 13.032 1.00 57.97 179 SER A CA 1
ATOM 1391 C C . SER A 1 179 ? -16.674 43.527 13.743 1.00 57.97 179 SER A C 1
ATOM 1393 O O . SER A 1 179 ? -17.344 44.348 14.365 1.00 57.97 179 SER A O 1
ATOM 1395 N N . ASP A 1 180 ? -17.035 42.247 13.646 1.00 69.56 180 ASP A N 1
ATOM 1396 C CA . ASP A 1 180 ? -18.292 41.699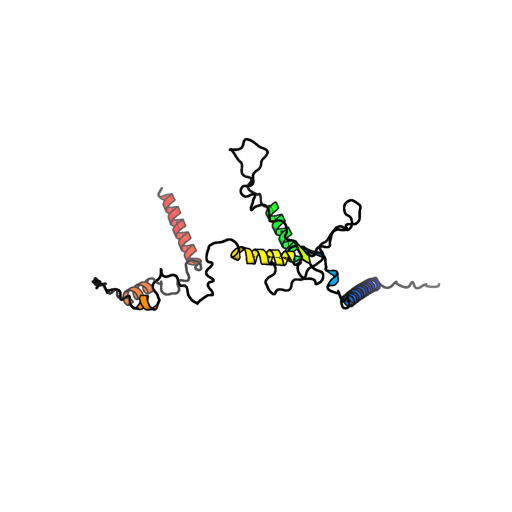 14.165 1.00 69.56 180 ASP A CA 1
ATOM 1397 C C . ASP A 1 180 ? -18.186 41.209 15.618 1.00 69.56 180 ASP A C 1
ATOM 1399 O O . ASP A 1 180 ? -19.197 40.889 16.247 1.00 69.56 180 ASP A O 1
ATOM 1403 N N . TYR A 1 181 ? -16.972 41.166 16.175 1.00 71.50 181 TYR A N 1
ATOM 1404 C CA . TYR A 1 181 ? -16.734 40.767 17.558 1.00 71.50 181 TYR A CA 1
ATOM 1405 C C . TYR A 1 181 ? -16.120 41.910 18.357 1.00 71.50 181 TYR A C 1
ATOM 1407 O O . TYR A 1 181 ? -15.162 42.546 17.922 1.00 71.50 181 TYR A O 1
ATOM 1415 N N . TYR A 1 182 ? -16.664 42.132 19.556 1.00 70.62 182 TYR A N 1
ATOM 1416 C CA . TYR A 1 182 ? -16.129 43.104 20.505 1.00 70.62 182 TYR A CA 1
ATOM 1417 C C . TYR A 1 182 ? -14.659 42.816 20.807 1.00 70.62 182 TYR A C 1
ATOM 1419 O O . TYR A 1 182 ? -14.286 41.673 21.104 1.00 70.62 182 TYR A O 1
ATOM 1427 N N . SER A 1 183 ? -13.832 43.862 20.778 1.00 78.56 183 SER A N 1
ATOM 1428 C CA . SER A 1 183 ? -12.417 43.732 21.112 1.00 78.56 183 SER A CA 1
ATOM 1429 C C . SER A 1 183 ? -12.240 43.318 22.578 1.00 78.56 183 SER A C 1
ATOM 1431 O O . SER A 1 183 ? -13.122 43.495 23.429 1.00 78.56 183 SER A O 1
ATOM 1433 N N . ARG A 1 184 ? -11.068 42.765 22.911 1.00 73.88 184 ARG A N 1
ATOM 1434 C CA . ARG A 1 184 ? -10.742 42.388 24.294 1.00 73.88 184 ARG A CA 1
ATOM 1435 C C . ARG A 1 184 ? -10.849 43.589 25.243 1.00 73.88 184 ARG A C 1
ATOM 1437 O O . ARG A 1 184 ? -11.289 43.412 26.379 1.00 73.88 184 ARG A O 1
ATOM 1444 N N . GLU A 1 185 ? -10.492 44.791 24.784 1.00 77.62 185 GLU A N 1
ATOM 1445 C CA . GLU A 1 185 ? -10.649 46.016 25.574 1.00 77.62 185 GLU A CA 1
ATOM 1446 C C . GLU A 1 185 ? -12.124 46.414 25.753 1.00 77.62 185 GLU A C 1
ATOM 1448 O O . GLU A 1 185 ? -12.516 46.852 26.835 1.00 77.62 185 GLU A O 1
ATOM 1453 N N . GLU A 1 186 ? -12.966 46.209 24.739 1.00 75.62 186 GLU A N 1
ATOM 1454 C CA . GLU A 1 186 ? -14.400 46.528 24.785 1.00 75.62 186 GLU A CA 1
ATOM 1455 C C . GLU A 1 186 ? -15.189 45.554 25.675 1.00 75.62 186 GLU A C 1
ATOM 1457 O O . GLU A 1 186 ? -16.068 45.966 26.437 1.00 75.62 186 GLU A O 1
ATOM 1462 N N . MET A 1 187 ? -14.820 44.268 25.679 1.00 76.31 187 MET A N 1
ATOM 1463 C CA . MET A 1 187 ? -15.388 43.260 26.585 1.00 76.31 187 MET A CA 1
ATOM 1464 C C . MET A 1 187 ? -15.170 43.610 28.067 1.00 76.31 187 MET A C 1
ATOM 1466 O O . MET A 1 187 ? -16.029 43.318 28.902 1.00 76.31 187 MET A O 1
ATOM 1470 N N . LEU A 1 188 ? -14.052 44.265 28.405 1.00 73.94 188 LEU A N 1
ATOM 1471 C CA . LEU A 1 188 ? -13.730 44.690 29.775 1.00 73.94 188 LEU A CA 1
ATOM 1472 C C . LEU A 1 188 ? -14.596 45.863 30.257 1.00 73.94 188 LEU A C 1
ATOM 1474 O O . LEU A 1 188 ? -14.819 46.006 31.462 1.00 73.94 188 LEU A O 1
ATOM 1478 N N . GLN A 1 189 ? -15.133 46.669 29.336 1.00 76.25 189 GLN A N 1
ATOM 1479 C CA . GLN A 1 189 ? -16.072 47.747 29.661 1.00 76.25 189 GLN A CA 1
ATOM 1480 C C . GLN A 1 189 ? -17.498 47.230 29.911 1.00 76.25 189 GLN A C 1
ATOM 1482 O O . GLN A 1 189 ? -18.325 47.941 30.489 1.00 76.25 189 GLN A O 1
ATOM 1487 N N . PHE A 1 190 ? -17.797 45.972 29.562 1.00 70.25 190 PHE A N 1
ATOM 1488 C CA . PHE A 1 190 ? -19.121 45.379 29.742 1.00 70.25 190 PHE A CA 1
ATOM 1489 C C . PHE A 1 190 ? -19.387 44.974 31.205 1.00 70.25 190 PHE A C 1
ATOM 1491 O O . PHE A 1 190 ? -19.354 43.804 31.599 1.00 70.25 190 PHE A O 1
ATOM 1498 N N . LYS A 1 191 ? -19.706 45.957 32.053 1.00 76.38 191 LYS A N 1
ATOM 1499 C CA . LYS A 1 191 ? -20.157 45.713 33.431 1.00 76.38 191 LYS A CA 1
ATOM 1500 C C . LYS A 1 191 ? -21.629 45.296 33.441 1.00 76.38 191 LYS A C 1
ATOM 1502 O O . LYS A 1 191 ? -22.529 46.130 33.506 1.00 76.38 191 LYS A O 1
ATOM 1507 N N . LYS A 1 192 ? -21.880 43.981 33.427 1.00 78.75 192 LYS A N 1
ATOM 1508 C CA . LYS A 1 192 ? -23.224 43.404 33.622 1.00 78.75 192 LYS A CA 1
ATOM 1509 C C . LYS A 1 192 ? -23.833 43.947 34.922 1.00 78.75 192 LYS A C 1
ATOM 1511 O O . LYS A 1 192 ? -23.265 43.743 35.999 1.00 78.75 192 LYS A O 1
ATOM 1516 N N . SER A 1 193 ? -24.988 44.612 34.847 1.00 74.12 193 SER A N 1
ATOM 1517 C CA . SER A 1 193 ? -25.676 45.088 36.050 1.00 74.12 193 SER A CA 1
ATOM 1518 C C . SER A 1 193 ? -26.081 43.886 36.913 1.00 74.12 193 SER A C 1
ATOM 1520 O O . SER A 1 193 ? -26.753 42.950 36.471 1.00 74.12 193 SER A O 1
ATOM 1522 N N . LYS A 1 194 ? -25.600 43.851 38.161 1.00 77.00 194 LYS A N 1
ATOM 1523 C CA . LYS A 1 194 ? -25.860 42.724 39.063 1.00 77.00 194 LYS A CA 1
ATOM 1524 C C . LYS A 1 194 ? -27.311 42.783 39.539 1.00 77.00 194 LYS A C 1
ATOM 1526 O O . LYS A 1 194 ? -27.626 43.515 40.474 1.00 77.00 194 LYS A O 1
ATOM 1531 N N . LYS A 1 195 ? -28.191 41.971 38.941 1.00 75.00 195 LYS A N 1
ATOM 1532 C CA . LYS A 1 195 ? -29.529 41.719 39.497 1.00 75.00 195 LYS A CA 1
ATOM 1533 C C . LYS A 1 195 ? -29.378 41.053 40.870 1.00 75.00 195 LYS A C 1
ATOM 1535 O O . LYS A 1 195 ? -28.795 39.973 40.979 1.00 75.00 195 LYS A O 1
ATOM 1540 N N . LYS A 1 196 ? -29.886 41.696 41.924 1.00 73.94 196 LYS A N 1
ATOM 1541 C CA . LYS A 1 196 ? -29.919 41.131 43.281 1.00 73.94 196 LYS A CA 1
ATOM 1542 C C . LYS A 1 196 ? -30.882 39.939 43.275 1.00 73.94 196 LYS A C 1
ATOM 1544 O O . LYS A 1 196 ? -32.088 40.119 43.156 1.00 73.94 196 LYS A O 1
ATOM 1549 N N . LYS A 1 197 ? -30.351 38.718 43.359 1.00 72.06 197 LYS A N 1
ATOM 1550 C CA . LYS A 1 197 ? -31.164 37.508 43.537 1.00 72.06 197 LYS A CA 1
ATOM 1551 C C . LYS A 1 197 ? -31.531 37.395 45.017 1.00 72.06 197 LYS A C 1
ATOM 1553 O O . LYS A 1 197 ? -30.634 37.344 45.855 1.00 72.06 197 LYS A O 1
ATOM 1558 N N . SER A 1 198 ? -32.822 37.350 45.346 1.00 67.50 198 SER A N 1
ATOM 1559 C CA . SER A 1 198 ? -33.271 36.999 46.696 1.00 67.50 198 SER A CA 1
ATOM 1560 C C . SER A 1 198 ? -33.007 35.509 46.918 1.00 67.50 198 SER A C 1
ATOM 1562 O O . SER A 1 198 ? -33.738 34.654 46.413 1.00 67.50 198 SER A O 1
ATOM 1564 N N . LEU A 1 199 ? -31.928 35.185 47.626 1.00 63.75 199 LEU A N 1
ATOM 1565 C CA . LEU A 1 199 ? -31.666 33.821 48.072 1.00 63.75 199 LEU A CA 1
ATOM 1566 C C . LEU A 1 199 ? -32.739 33.441 49.097 1.00 63.75 199 LEU A C 1
ATOM 1568 O O . LEU A 1 199 ? -32.777 33.992 50.196 1.00 63.75 199 LEU A O 1
ATOM 1572 N N . ARG A 1 200 ? -33.617 32.498 48.737 1.00 71.94 200 ARG A N 1
ATOM 1573 C CA . ARG A 1 200 ? -34.409 31.770 49.737 1.00 71.94 200 ARG A CA 1
ATOM 1574 C C . ARG A 1 200 ? -33.424 31.035 50.647 1.00 71.94 200 ARG A C 1
ATOM 1576 O O . ARG A 1 200 ? -32.431 30.499 50.149 1.00 71.94 200 ARG A O 1
ATOM 1583 N N . LYS A 1 201 ? -33.659 31.052 51.962 1.00 69.88 201 LYS A N 1
ATOM 1584 C CA . LYS A 1 201 ? -32.764 30.403 52.925 1.00 69.88 201 LYS A CA 1
ATOM 1585 C C . LYS A 1 201 ? -32.666 28.917 52.578 1.00 69.88 201 LYS A C 1
ATOM 1587 O O . LYS A 1 201 ? -33.679 28.234 52.500 1.00 69.88 201 LYS A O 1
ATOM 1592 N N . LYS A 1 202 ? -31.452 28.456 52.284 1.00 65.38 202 LYS A N 1
ATOM 1593 C CA . LYS A 1 202 ? -31.143 27.030 52.230 1.00 65.38 202 LYS A CA 1
ATOM 1594 C C . LYS A 1 202 ? -31.108 26.565 53.680 1.00 65.38 202 LYS A C 1
ATOM 1596 O O . LYS A 1 202 ? -30.337 27.132 54.458 1.00 65.38 202 LYS A O 1
ATOM 1601 N N . ASP A 1 203 ? -31.949 25.601 54.034 1.00 68.06 203 ASP A N 1
ATOM 1602 C CA . ASP A 1 203 ? -31.773 24.885 55.292 1.00 68.06 203 ASP A CA 1
ATOM 1603 C C . ASP A 1 203 ? -30.373 24.280 55.290 1.00 68.06 203 ASP A C 1
ATOM 1605 O O . ASP A 1 203 ? -29.931 23.672 54.310 1.00 68.06 203 ASP A O 1
ATOM 1609 N N . LYS A 1 204 ? -29.630 24.567 56.357 1.00 70.69 204 LYS A N 1
ATOM 1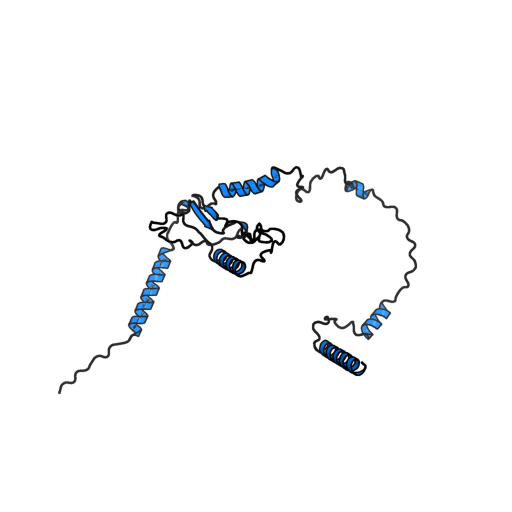610 C CA . LYS A 1 204 ? -28.273 24.072 56.543 1.00 70.69 204 LYS A CA 1
ATOM 1611 C C . LYS A 1 204 ? -28.403 22.603 56.920 1.00 70.69 204 LYS A C 1
ATOM 1613 O O . LYS A 1 204 ? -28.633 22.296 58.083 1.00 70.69 204 LYS A O 1
ATOM 1618 N N . LEU A 1 205 ? -28.326 21.717 55.935 1.00 67.75 205 LEU A N 1
ATOM 1619 C CA . LEU A 1 205 ? -28.148 20.299 56.216 1.00 67.75 205 LEU A CA 1
ATOM 1620 C C . LEU A 1 205 ? -26.782 20.135 56.887 1.00 67.75 205 LEU A C 1
ATOM 1622 O O . LEU A 1 205 ? -25.776 20.612 56.355 1.00 67.75 205 LEU A O 1
ATOM 1626 N N . ASP A 1 206 ? -26.774 19.547 58.082 1.00 76.38 206 ASP A N 1
ATOM 1627 C CA . ASP A 1 206 ? -25.548 19.294 58.830 1.00 76.38 206 ASP A CA 1
ATOM 1628 C C . ASP A 1 206 ? -24.796 18.146 58.159 1.00 76.38 206 ASP A C 1
ATOM 1630 O O . ASP A 1 206 ? -25.223 16.991 58.177 1.00 76.38 206 ASP A O 1
ATOM 1634 N N . ILE A 1 207 ? -23.691 18.498 57.509 1.00 77.75 207 ILE A N 1
ATOM 1635 C CA . ILE A 1 207 ? -22.878 17.582 56.709 1.00 77.75 207 ILE A CA 1
ATOM 1636 C C . ILE A 1 207 ? -22.339 16.449 57.594 1.00 77.75 207 ILE A C 1
ATOM 1638 O O . ILE A 1 207 ? -22.262 15.312 57.143 1.00 77.75 207 ILE A O 1
ATOM 1642 N N . ASN A 1 208 ? -22.079 16.734 58.874 1.00 79.50 208 ASN A N 1
ATOM 1643 C CA . ASN A 1 208 ? -21.549 15.760 59.826 1.00 79.50 208 ASN A CA 1
ATOM 1644 C C . ASN A 1 208 ? -22.581 14.681 60.188 1.00 79.50 208 ASN A C 1
ATOM 1646 O O . ASN A 1 208 ? -22.226 13.525 60.408 1.00 79.50 208 ASN A O 1
ATOM 1650 N N . ALA A 1 209 ? -23.868 15.041 60.241 1.00 81.44 209 ALA A N 1
ATOM 1651 C CA . ALA A 1 209 ? -24.937 14.078 60.496 1.00 81.44 209 ALA A CA 1
ATOM 1652 C C . ALA A 1 209 ? -25.109 13.120 59.306 1.00 81.44 209 ALA A C 1
ATOM 1654 O O . ALA A 1 209 ? -25.220 11.911 59.491 1.00 81.44 209 ALA A O 1
ATOM 1655 N N . LEU A 1 210 ? -25.051 13.657 58.083 1.00 76.06 210 LEU A N 1
ATOM 1656 C CA . LEU A 1 210 ? -25.104 12.865 56.850 1.00 76.06 210 LEU A CA 1
ATOM 1657 C C . LEU A 1 210 ? -23.889 11.943 56.699 1.00 76.06 210 LEU A C 1
ATOM 1659 O O . LEU A 1 210 ? -24.026 10.807 56.248 1.00 76.06 210 LEU A O 1
ATOM 1663 N N . GLU A 1 211 ? -22.709 12.409 57.101 1.00 73.75 211 GLU A N 1
ATOM 1664 C CA . GLU A 1 211 ? -21.497 11.593 57.112 1.00 73.75 211 GLU A CA 1
ATOM 1665 C C . GLU A 1 211 ? -21.625 10.435 58.113 1.00 73.75 211 GLU A C 1
ATOM 1667 O O . GLU A 1 211 ? -21.392 9.285 57.744 1.00 73.75 211 GLU A O 1
ATOM 1672 N N . ALA A 1 212 ? -22.115 10.692 59.330 1.00 80.12 212 ALA A N 1
ATOM 1673 C CA . ALA A 1 212 ? -22.362 9.644 60.320 1.00 80.12 212 ALA A CA 1
ATOM 1674 C C . ALA A 1 212 ? -23.370 8.589 59.826 1.00 80.12 212 ALA A C 1
ATOM 1676 O O . ALA A 1 212 ? -23.153 7.390 60.019 1.00 80.12 212 ALA A O 1
ATOM 1677 N N . GLU A 1 213 ? -24.434 9.010 59.135 1.00 75.56 213 GLU A N 1
ATOM 1678 C CA . GLU A 1 213 ? -25.372 8.083 58.495 1.00 75.56 213 GLU A CA 1
ATOM 1679 C C . GLU A 1 213 ? -24.690 7.263 57.389 1.00 75.56 213 GLU A C 1
ATOM 1681 O O . GLU A 1 213 ? -24.859 6.044 57.337 1.00 75.56 213 GLU A O 1
ATOM 1686 N N . SER A 1 214 ? -23.854 7.880 56.553 1.00 76.81 214 SER A N 1
ATOM 1687 C CA . SER A 1 214 ? -23.131 7.174 55.485 1.00 76.81 214 SER A CA 1
ATOM 1688 C C . SER A 1 214 ? -22.123 6.139 56.011 1.00 76.81 214 SER A C 1
ATOM 1690 O O . SER A 1 214 ? -22.032 5.031 55.472 1.00 76.81 214 SER A O 1
ATOM 1692 N N . ILE A 1 215 ? -21.445 6.452 57.120 1.00 71.06 215 ILE A N 1
ATOM 1693 C CA . ILE A 1 215 ? -20.542 5.539 57.830 1.00 71.06 215 ILE A CA 1
ATOM 1694 C C . ILE A 1 215 ? -21.350 4.394 58.451 1.00 71.06 215 ILE A C 1
ATOM 1696 O O . ILE A 1 215 ? -20.966 3.232 58.323 1.00 71.06 215 ILE A O 1
ATOM 1700 N N . SER A 1 216 ? -22.506 4.690 59.057 1.00 71.81 216 SER A N 1
ATOM 1701 C CA . SER A 1 216 ? -23.401 3.664 59.616 1.00 71.81 216 SER A CA 1
ATOM 1702 C C . SER A 1 216 ? -23.949 2.706 58.550 1.00 71.81 216 SER A C 1
ATOM 1704 O O . SER A 1 216 ? -24.120 1.515 58.806 1.00 71.81 216 SER A O 1
ATOM 1706 N N . LEU A 1 217 ? -24.157 3.212 57.330 1.00 72.69 217 LEU A N 1
ATOM 1707 C CA . LEU A 1 217 ? -24.576 2.450 56.153 1.00 72.69 217 LEU A CA 1
ATOM 1708 C C . LEU A 1 217 ? -23.417 1.686 55.486 1.00 72.69 217 LEU A C 1
ATOM 1710 O O . LEU A 1 217 ? -23.641 0.984 54.499 1.00 72.69 217 LEU A O 1
ATOM 1714 N N . GLY A 1 218 ? -22.192 1.795 56.015 1.00 67.31 218 GLY A N 1
ATOM 17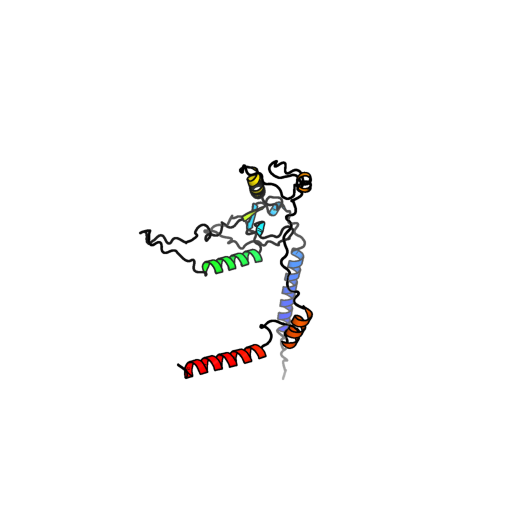15 C CA . GLY A 1 218 ? -21.021 1.061 55.537 1.00 67.31 218 GLY A CA 1
ATOM 1716 C C . GLY A 1 218 ? -20.518 1.507 54.162 1.00 67.31 218 GLY A C 1
ATOM 1717 O O . GLY A 1 218 ? -19.841 0.731 53.491 1.00 67.31 218 GLY A O 1
ATOM 1718 N N . LEU A 1 219 ? -20.856 2.727 53.728 1.00 64.19 219 LEU A N 1
ATOM 1719 C CA . LEU A 1 219 ? -20.465 3.280 52.423 1.00 64.19 219 LEU A CA 1
ATOM 1720 C C . LEU A 1 219 ? -19.066 3.923 52.417 1.00 64.19 219 LEU A C 1
ATOM 1722 O O . LEU A 1 219 ? -18.547 4.226 51.348 1.00 64.19 219 LEU A O 1
ATOM 1726 N N . ASP A 1 220 ? -18.456 4.111 53.589 1.00 58.88 220 ASP A N 1
ATOM 1727 C CA . ASP A 1 220 ? -17.174 4.816 53.755 1.00 58.88 220 ASP A CA 1
ATOM 1728 C C . ASP A 1 220 ? -15.940 3.916 53.518 1.00 58.88 220 ASP A C 1
ATOM 1730 O O . ASP A 1 220 ? -14.865 4.368 53.122 1.00 58.88 220 ASP A O 1
ATOM 1734 N N . VAL A 1 221 ? -16.084 2.594 53.672 1.00 58.25 221 VAL A N 1
ATOM 1735 C CA . VAL A 1 221 ? -14.971 1.653 53.479 1.00 58.25 221 VAL A CA 1
ATOM 1736 C C . VAL A 1 221 ? -14.939 1.176 52.032 1.00 58.25 221 VAL A C 1
ATOM 1738 O O . VAL A 1 221 ? -15.474 0.124 51.697 1.00 58.25 221 VAL A O 1
ATOM 1741 N N . GLY A 1 222 ? -14.282 1.966 51.181 1.00 63.94 222 GLY A N 1
ATOM 1742 C CA . GLY A 1 222 ? -13.810 1.553 49.860 1.00 63.94 222 GLY A CA 1
ATOM 1743 C C . GLY A 1 222 ? -14.890 0.942 48.970 1.00 63.94 222 GLY A C 1
ATOM 1744 O O . GLY A 1 222 ? -14.892 -0.269 48.749 1.00 63.94 222 GLY A O 1
ATOM 1745 N N . ASP A 1 223 ? -15.753 1.781 48.393 1.00 61.28 223 ASP A N 1
ATOM 1746 C CA . ASP A 1 223 ? -16.591 1.392 47.256 1.00 61.28 223 ASP A CA 1
ATOM 1747 C C . ASP A 1 223 ? -15.697 1.034 46.054 1.00 61.28 223 ASP A C 1
ATOM 1749 O O . ASP A 1 223 ? -15.390 1.846 45.181 1.00 61.28 223 ASP A O 1
ATOM 1753 N N . LEU A 1 224 ? -15.225 -0.214 46.025 1.00 57.31 224 LEU A N 1
ATOM 1754 C CA . LEU A 1 224 ? -14.442 -0.784 44.929 1.00 57.31 224 LEU A CA 1
ATOM 1755 C C . LEU A 1 224 ? -15.321 -1.168 43.727 1.00 57.31 224 LEU A C 1
ATOM 1757 O O . LEU A 1 224 ? -14.850 -1.844 42.802 1.00 57.31 224 LEU A O 1
ATOM 1761 N N . GLY A 1 225 ? -16.579 -0.714 43.714 1.00 58.56 225 GLY A N 1
ATOM 1762 C CA . GLY A 1 225 ? -17.564 -0.999 42.693 1.00 58.56 225 GLY A CA 1
ATOM 1763 C C . GLY A 1 225 ? -17.981 -2.469 42.674 1.00 58.56 225 GLY A C 1
ATOM 1764 O O . GLY A 1 225 ? -17.223 -3.398 42.958 1.00 58.56 225 GLY A O 1
ATOM 1765 N N . TRP A 1 226 ? -19.205 -2.720 42.217 1.00 58.03 226 TRP A N 1
ATOM 1766 C CA . TRP A 1 226 ? -19.819 -4.056 42.167 1.00 58.03 226 TRP A CA 1
ATOM 1767 C C . TRP A 1 226 ? -19.104 -5.091 41.286 1.00 58.03 226 TRP A C 1
ATOM 1769 O O . TRP A 1 226 ? -19.555 -6.228 41.155 1.00 58.03 226 TRP A O 1
ATOM 1779 N N . ARG A 1 227 ? -17.996 -4.730 40.635 1.00 61.69 227 ARG A N 1
ATOM 1780 C CA . ARG A 1 227 ? -17.285 -5.630 39.725 1.00 61.69 227 ARG A CA 1
ATOM 1781 C C . ARG A 1 227 ? -16.369 -6.618 40.447 1.00 61.69 227 ARG A C 1
ATOM 1783 O O . ARG A 1 227 ? -16.188 -7.704 39.902 1.00 61.69 227 ARG A O 1
ATOM 1790 N N . LYS A 1 228 ? -15.827 -6.286 41.627 1.00 60.47 228 LYS A N 1
ATOM 1791 C CA . LYS A 1 228 ? -14.763 -7.081 42.278 1.00 60.47 228 LYS A CA 1
ATOM 1792 C C . LYS A 1 228 ? -15.224 -7.991 43.427 1.00 60.47 228 LYS A C 1
ATOM 1794 O O . LYS A 1 228 ? -14.522 -8.951 43.731 1.00 60.47 228 LYS A O 1
ATOM 1799 N N . ASP A 1 229 ? -16.421 -7.791 43.979 1.00 67.50 229 ASP A N 1
ATOM 1800 C CA . ASP A 1 229 ? -16.910 -8.589 45.114 1.00 67.50 229 ASP A CA 1
ATOM 1801 C C . ASP A 1 229 ? -17.751 -9.794 44.673 1.00 67.50 229 ASP A C 1
ATOM 1803 O O . ASP A 1 229 ? -18.984 -9.760 44.654 1.00 67.50 229 ASP A O 1
ATOM 1807 N N . ALA A 1 230 ? -17.076 -10.901 44.346 1.00 70.00 230 ALA A N 1
ATOM 1808 C CA . ALA A 1 230 ? -17.721 -12.151 43.926 1.00 70.00 230 ALA A CA 1
ATOM 1809 C C . ALA A 1 230 ? -18.751 -12.671 44.948 1.00 70.00 230 ALA A C 1
ATOM 1811 O O . ALA A 1 230 ? -19.820 -13.130 44.560 1.00 70.00 230 ALA A O 1
ATOM 1812 N N . LYS A 1 231 ? -18.475 -12.517 46.251 1.00 72.19 231 LYS A N 1
ATOM 1813 C CA . LYS A 1 231 ? -19.378 -12.948 47.334 1.00 72.19 231 LYS A CA 1
ATOM 1814 C C . LYS A 1 231 ? -20.700 -12.173 47.361 1.00 72.19 231 LYS A C 1
ATOM 1816 O O . LYS A 1 231 ? -21.728 -12.720 47.738 1.00 72.19 231 LYS A O 1
ATOM 1821 N N . ARG A 1 232 ? -20.688 -10.893 46.973 1.00 68.06 232 ARG A N 1
ATOM 1822 C CA . ARG A 1 232 ? -21.896 -10.054 46.978 1.00 68.06 232 ARG A CA 1
ATOM 1823 C C . ARG A 1 232 ? -22.801 -10.386 45.790 1.00 68.06 232 ARG A C 1
ATOM 1825 O O . ARG A 1 232 ? -24.014 -10.433 45.958 1.00 68.06 232 ARG A O 1
ATOM 1832 N N . LYS A 1 233 ? -22.204 -10.709 44.634 1.00 71.81 233 LYS A N 1
ATOM 1833 C CA . LYS A 1 233 ? -22.928 -11.227 43.462 1.00 71.81 233 LYS A CA 1
ATOM 1834 C C . LYS A 1 233 ? -23.598 -12.565 43.746 1.00 71.81 233 LYS A C 1
ATOM 1836 O O . LYS A 1 233 ? -24.769 -12.713 43.439 1.00 71.81 233 LYS A O 1
ATOM 1841 N N . THR A 1 234 ? -22.899 -13.504 44.387 1.00 78.06 234 THR A N 1
ATOM 1842 C CA . THR A 1 234 ? -23.489 -14.815 44.707 1.00 78.06 234 THR A CA 1
ATOM 1843 C C . THR A 1 234 ? -24.680 -14.692 45.655 1.00 78.06 234 THR A C 1
ATOM 1845 O O . THR A 1 234 ? -25.690 -15.348 45.443 1.00 78.06 234 THR A O 1
ATOM 1848 N N . ILE A 1 235 ? -24.599 -13.805 46.654 1.00 81.62 235 ILE A N 1
ATOM 1849 C CA . ILE A 1 235 ? -25.717 -13.544 47.573 1.00 81.62 235 ILE A CA 1
ATOM 1850 C C . ILE A 1 235 ? -26.915 -12.944 46.823 1.00 81.62 235 ILE A C 1
ATOM 1852 O O . ILE A 1 235 ? -28.054 -13.328 47.076 1.00 81.62 235 ILE A O 1
ATOM 1856 N N . GLN A 1 236 ? -26.674 -12.024 45.886 1.00 80.44 236 GLN A N 1
ATOM 1857 C CA . GLN A 1 236 ? -27.739 -11.420 45.087 1.00 80.44 236 GLN A CA 1
ATOM 1858 C C . GLN A 1 236 ? -28.370 -12.418 44.105 1.00 80.44 236 GLN A C 1
ATOM 1860 O O . GLN A 1 236 ? -29.593 -12.476 44.022 1.00 80.44 236 GLN A O 1
ATOM 1865 N N . ASP A 1 237 ? -27.566 -13.234 43.418 1.00 82.44 237 ASP A N 1
ATOM 1866 C CA . ASP A 1 237 ? -28.051 -14.276 42.504 1.00 82.44 237 ASP A CA 1
ATOM 1867 C C . ASP A 1 237 ? -28.888 -15.326 43.250 1.00 82.44 237 ASP A C 1
ATOM 1869 O O . ASP A 1 237 ? -29.917 -15.780 42.746 1.00 82.44 237 ASP A O 1
ATOM 1873 N N . GLU A 1 238 ? -28.498 -15.696 44.475 1.00 80.31 238 GLU A N 1
ATOM 1874 C CA . GLU A 1 238 ? -29.298 -16.574 45.333 1.00 80.31 238 GLU A CA 1
ATOM 1875 C C . GLU A 1 238 ? -30.615 -15.912 45.754 1.00 80.31 238 GLU A C 1
ATOM 1877 O O . GLU A 1 238 ? -31.669 -16.547 45.670 1.00 80.31 238 GLU A O 1
ATOM 1882 N N . GLN A 1 239 ? -30.594 -14.633 46.137 1.00 83.00 239 GLN A N 1
ATOM 1883 C CA . GLN A 1 239 ? -31.811 -13.883 46.466 1.00 83.00 239 GLN A CA 1
ATOM 1884 C C . GLN A 1 239 ? -32.751 -13.741 45.264 1.00 83.00 239 GLN A C 1
ATOM 1886 O O . GLN A 1 239 ? -33.958 -13.936 45.404 1.00 83.00 239 GLN A O 1
ATOM 1891 N N . GLU A 1 240 ? -32.222 -13.461 44.074 1.00 82.94 240 GLU A N 1
ATOM 1892 C CA . GLU A 1 240 ? -33.013 -13.364 42.849 1.00 82.94 240 GLU A CA 1
ATOM 1893 C C . GLU A 1 240 ? -33.570 -14.732 42.439 1.00 82.94 240 GLU A C 1
ATOM 1895 O O . GLU A 1 240 ? -34.732 -14.842 42.044 1.00 82.94 240 GLU A O 1
ATOM 1900 N N . ARG A 1 241 ? -32.786 -15.803 42.595 1.00 84.25 241 ARG A N 1
ATOM 1901 C CA . ARG A 1 241 ? -33.251 -17.172 42.354 1.00 84.25 241 ARG A CA 1
ATOM 1902 C C . ARG A 1 241 ? -34.385 -17.555 43.300 1.00 84.25 241 ARG A C 1
ATOM 1904 O O . ARG A 1 241 ? -35.357 -18.157 42.846 1.00 84.25 241 ARG A O 1
ATOM 1911 N N . LEU A 1 242 ? -34.289 -17.199 44.581 1.00 82.25 242 LEU A N 1
ATOM 1912 C CA . LEU A 1 242 ? -35.361 -17.408 45.555 1.00 82.25 242 LEU A CA 1
ATOM 1913 C C . LEU A 1 242 ? -36.597 -16.565 45.216 1.00 82.25 242 LEU A C 1
ATOM 1915 O O . LEU A 1 242 ? -37.705 -17.090 45.242 1.00 82.25 242 LEU A O 1
ATOM 1919 N N . ALA A 1 243 ? -36.424 -15.302 44.818 1.00 81.62 243 ALA A N 1
ATOM 1920 C CA . ALA A 1 243 ? -37.526 -14.438 44.396 1.00 81.62 243 ALA A CA 1
ATOM 1921 C C . ALA A 1 243 ? -38.249 -14.984 43.152 1.00 81.62 243 ALA A C 1
ATOM 1923 O O . ALA A 1 243 ? -39.478 -15.017 43.126 1.00 81.62 243 ALA A O 1
ATOM 1924 N N . ARG A 1 244 ? -37.503 -15.483 42.155 1.00 82.06 244 ARG A N 1
ATOM 1925 C CA . ARG A 1 244 ? -38.072 -16.146 40.970 1.00 82.06 244 ARG A CA 1
ATOM 1926 C C . ARG A 1 244 ? -38.804 -17.433 41.347 1.00 82.06 244 ARG A C 1
ATOM 1928 O O . ARG A 1 244 ? -39.936 -17.615 40.918 1.00 82.06 244 ARG A O 1
ATOM 1935 N N . ASN A 1 245 ? -38.206 -18.300 42.167 1.00 84.06 245 ASN A N 1
ATOM 1936 C CA . ASN A 1 245 ? -38.861 -19.537 42.609 1.00 84.06 245 ASN A CA 1
ATOM 1937 C C . ASN A 1 245 ? -40.147 -19.265 43.398 1.00 84.06 245 ASN A C 1
ATOM 1939 O O . ASN A 1 245 ? -41.148 -19.940 43.181 1.00 84.06 245 ASN A O 1
ATOM 1943 N N . ASN A 1 246 ? -40.142 -18.253 44.266 1.00 83.94 246 ASN A N 1
ATOM 1944 C CA . ASN A 1 246 ? -41.339 -17.840 44.988 1.00 83.94 246 ASN A CA 1
ATOM 1945 C C . ASN A 1 246 ? -42.403 -17.304 44.019 1.00 83.94 246 ASN A C 1
ATOM 1947 O O . ASN A 1 246 ? -43.555 -17.710 44.108 1.00 83.94 246 ASN A O 1
ATOM 1951 N N . ALA A 1 247 ? -42.034 -16.467 43.045 1.00 79.94 247 ALA A N 1
ATOM 1952 C CA . ALA A 1 247 ? -42.977 -15.961 42.045 1.00 79.94 247 ALA A CA 1
ATOM 1953 C C . ALA A 1 247 ? -43.644 -17.081 41.221 1.00 79.94 247 ALA A C 1
ATOM 1955 O O . ALA A 1 247 ? -44.821 -16.968 40.901 1.00 79.94 247 ALA A O 1
ATOM 1956 N N . TYR A 1 248 ? -42.930 -18.175 40.931 1.00 68.94 248 TYR A N 1
ATOM 1957 C CA . TYR A 1 248 ? -43.491 -19.357 40.262 1.00 68.94 248 TYR A CA 1
ATOM 1958 C C . TYR A 1 248 ? -44.385 -20.228 41.159 1.00 68.94 248 TYR A C 1
ATOM 1960 O O . TYR A 1 248 ? -45.192 -20.986 40.639 1.00 68.94 248 TYR A O 1
ATOM 1968 N N . GLN A 1 249 ? -44.233 -20.161 42.483 1.00 69.19 249 GLN A N 1
ATOM 1969 C CA . GLN A 1 249 ? -45.079 -20.891 43.440 1.00 69.19 249 GLN A CA 1
ATOM 1970 C C . GLN A 1 249 ? -46.369 -20.128 43.785 1.00 69.19 249 GLN A C 1
ATOM 1972 O O . GLN A 1 249 ? -47.331 -20.734 44.248 1.00 69.19 249 GLN A O 1
ATOM 1977 N N . PHE A 1 250 ? -46.385 -18.806 43.583 1.00 59.44 250 PHE A N 1
ATOM 1978 C CA . PHE A 1 250 ? -47.527 -17.930 43.869 1.00 59.44 250 PHE A CA 1
ATOM 1979 C C . PHE A 1 250 ? -48.338 -17.521 42.619 1.00 59.44 250 PHE A C 1
ATOM 1981 O O . PHE A 1 250 ? -49.252 -16.705 42.750 1.00 59.44 250 PHE A O 1
ATOM 1988 N N . ALA A 1 251 ? -48.023 -18.067 41.438 1.00 50.59 251 ALA A N 1
ATOM 1989 C CA . ALA A 1 251 ? -48.764 -17.893 40.181 1.00 50.59 251 ALA A CA 1
ATOM 1990 C C . ALA A 1 251 ? -49.493 -19.187 39.797 1.00 50.59 251 ALA A C 1
ATOM 1992 O O . ALA A 1 251 ? -50.632 -19.081 39.290 1.00 50.59 251 ALA A O 1
#

Sequence (251 aa):
MKQTRTKKQSEPASNISSLVNKSRKIENQRVLAVEGSDHTDHHLAGVKVLHGGLDKVAEGGTVVLTIKDQPILADGDLNEDVDMLENVEIGEQKRRDHAYKAAKKTSIYDDKFNDDPSAEKKILPKYDDSAAEESLTLDERGRFSGEAEKKLEELQRRPIGVSSNKFEDLTSYGKVSSSDYYSREEMLQFKKSKKKKSLRKKDKLDINALEAESISLGLDVGDLGWRKDAKRKTIQDEQERLARNNAYQFA

Organism: Trifolium pratense (NCBI:txid57577)

pLDDT: mean 70.61, std 13.05, range [39.0, 92.81]

InterPro domains:
  IPR005011 SNU66/SART1 family [PF03343] (4-211)
  IPR005011 SNU66/SART1 family [PTHR14152] (1-244)

Foldseek 3Di:
DDDDDDDDDDDPVVVVVVVVVVVVVVVVVVVVVVVDDPPPLQVQAFEKEFPVDVVVAPVPDDADKDWDDDDQDDPRHGDPDHIYIYRPVSVVVVVVVVVVLVPPDQPFDPPPPDPPPVDRDGPCPVPSDPDDTDMFTAHSNRHTPVVVVVVVVCVVCVVVPDDPDPPPDPPCPDDPPPPPDQDPVRVVVPDDDDDDDDDDDDDPDDVVVVVVVCVVVVVPPDCVDPPPPPVVVVVVVVVVVVVVVVVVVVD